Protein AF-A0A7X6CR82-F1 (afdb_monomer_lite)

pLDDT: mean 88.99, std 12.39, range [35.0, 98.25]

Sequence (362 aa):
MMHLLLLCYTDDTSAIFRLLNTSFTNNSYFLPIQIINVFPQERSDWELAKLSWQYLKTPAELLKKALLPARISIVDRALKHVTEIFVKNQVADKSGVEWLLKCLQEMPPQQQLTAVAELLVKISDDPIKNYRSKLVEWLRDEYSGKSQLLDGAAKTSLNRWIGALNYSYFQKTIDSVARMLRLPEAEIKVLEERRDFWANYSDRIQRVRLLLPQSSASTIGYQLQFDFSILPEDGSELTEVCIFQFSNYCAVEFFRGTKGEVRLIGRSKENDRLLFVKKDLSIERIRKLGGEIHDRLFMWQSSCEKWLKQKGIIPNDGTEYFQGMSKYYGKYDAKNGLRKPEPKEQKEREILVKKWQKEMGN

Secondary structure (DSSP, 8-state):
-HHHHHTTT-S-HHHHHHHHHTT-TT-TT-HHHHHHHHTTSTTHHHHHHHHHHHTTS-HHHHHHHTT--S-SHHHHHHHTTHHHHHHHH----HHHHHHHHHHHHHS-HHHHHHHHHHHHHH--S-TTSTTHHHHHHHHHHHHTTTGGGS-HHHHHHHHHHHHHHHHHHHHHHHHHHHHHTT--HHHHHHHHHHHHHHHTTGGG--EEEEEEEHHHHHHHGGG--S--EEEPP-SSPP--EEEEE-SSEEEEEE-SSTT-EEEEEE--HHHHHHHHT-S---HHHHHHT--EEEE--TTHHHHHHHHHHHTT-PPPTT--B-TTS-HHHHBEETTTEEPPPPHHHHHHHHHHHHHHHHHHH-

Foldseek 3Di:
DVLLVVQVPDPCPQVSLVVVLVVPVPDCPQLLNVLSVLRNDPPSLCSLLVVCLVVLHQSLRSCVVSVHDSPGPSSQSNLLCNLVNLLVVVDPAPSSLVSNVVSLVPHDPVSSQVSLLCNLQSPPDQCVPHNNLVVLVVCCVVCVVPLVSHDPSSSLSNLQSLLLSQLVLLLLLLVQCLPWVPDDPVLNLLSVLVSLLCVQQSSQFNHKEKEAEPVSCVTRVVVRPDDYAYADDDPDDGFIWMWTDGDFWIWIFTRDDPFGKIFTQGDDPVCCCQVPPDRHNHPVNVVVSPGDMAGSDQPRSQVVQVVCVVVVRHTDPPQQFGTSDDPQQRGADRVPGTDDDDPVSVVVVVVVVVVSVVVVVD

Structure (mmCIF, N/CA/C/O backbone):
data_AF-A0A7X6CR82-F1
#
_entry.id   AF-A0A7X6CR82-F1
#
loop_
_atom_site.group_PDB
_atom_site.id
_atom_site.type_symbol
_atom_site.label_atom_id
_atom_site.label_alt_id
_atom_site.label_comp_id
_atom_site.label_asym_id
_atom_site.label_entity_id
_atom_site.label_seq_id
_atom_site.pdbx_PDB_ins_code
_atom_site.Cartn_x
_atom_site.Cartn_y
_atom_site.Cartn_z
_atom_site.occupancy
_atom_site.B_iso_or_equiv
_atom_site.auth_seq_id
_atom_site.auth_comp_id
_atom_site.auth_asym_id
_atom_site.auth_atom_id
_atom_site.pdbx_PDB_model_num
ATOM 1 N N . MET A 1 1 ? -30.966 9.834 42.068 1.00 38.59 1 MET A N 1
ATOM 2 C CA . MET A 1 1 ? -29.556 10.019 42.492 1.00 38.59 1 MET A CA 1
ATOM 3 C C . MET A 1 1 ? -29.025 8.825 43.287 1.00 38.59 1 MET A C 1
ATOM 5 O O . MET A 1 1 ? -27.969 8.323 42.937 1.00 38.59 1 MET A O 1
ATOM 9 N N . MET A 1 2 ? -29.765 8.299 44.274 1.00 35.00 2 MET A N 1
ATOM 10 C CA . MET A 1 2 ? -29.320 7.161 45.104 1.00 35.00 2 MET A CA 1
ATOM 11 C C . MET A 1 2 ? -29.095 5.843 44.327 1.00 35.00 2 MET A C 1
ATOM 13 O O . MET A 1 2 ? -28.156 5.115 44.620 1.00 35.00 2 MET A O 1
ATOM 17 N N . HIS A 1 3 ? -29.875 5.566 43.274 1.00 45.28 3 HIS A N 1
ATOM 18 C CA . HIS A 1 3 ? -29.680 4.372 42.431 1.00 45.28 3 HIS A CA 1
ATOM 19 C C . HIS A 1 3 ? -28.486 4.458 41.463 1.00 45.28 3 HIS A C 1
ATOM 21 O O . HIS A 1 3 ? -27.980 3.430 41.031 1.00 45.28 3 HIS A O 1
ATOM 27 N N . LEU A 1 4 ? -27.991 5.665 41.159 1.00 45.00 4 LEU A N 1
ATOM 28 C CA . LEU A 1 4 ? -26.805 5.861 40.312 1.00 45.00 4 LEU A CA 1
ATOM 29 C C . LEU A 1 4 ? -25.500 5.536 41.058 1.00 45.00 4 LEU A C 1
ATOM 31 O O . LEU A 1 4 ? -24.534 5.116 40.433 1.00 45.00 4 LEU A O 1
ATOM 35 N N . LEU A 1 5 ? -25.489 5.681 42.388 1.00 43.41 5 LEU A N 1
ATOM 36 C CA . LEU A 1 5 ? -24.348 5.341 43.249 1.00 43.41 5 LEU A CA 1
ATOM 37 C C . LEU A 1 5 ? -24.126 3.824 43.377 1.00 43.41 5 LEU A C 1
ATOM 39 O O . LEU A 1 5 ? -22.987 3.379 43.485 1.00 43.41 5 LEU A O 1
ATOM 43 N N . LEU A 1 6 ? -25.196 3.027 43.294 1.00 48.72 6 LEU A N 1
ATOM 44 C CA . LEU A 1 6 ? -25.148 1.559 43.365 1.00 48.72 6 LEU A CA 1
ATOM 45 C C . LEU A 1 6 ? -24.505 0.904 42.125 1.00 48.72 6 LEU A C 1
ATOM 47 O O . LEU A 1 6 ? -23.964 -0.197 42.223 1.00 48.72 6 LEU A O 1
ATOM 51 N N . LEU A 1 7 ? -24.495 1.597 40.980 1.00 49.62 7 LEU A N 1
ATOM 52 C CA . LEU A 1 7 ? -23.866 1.120 39.739 1.00 49.62 7 LEU A CA 1
ATOM 53 C C . LEU A 1 7 ? -22.335 1.106 39.785 1.00 49.62 7 LEU A C 1
ATOM 55 O O . LEU A 1 7 ? -21.713 0.398 39.000 1.00 49.62 7 LEU A O 1
ATOM 59 N N . CYS A 1 8 ? -21.727 1.875 40.689 1.00 46.59 8 CYS A N 1
ATOM 60 C CA . CYS A 1 8 ? -20.272 1.963 40.806 1.00 46.59 8 CYS A CA 1
ATOM 61 C C . CYS A 1 8 ? -19.665 0.911 41.752 1.00 46.59 8 CYS A C 1
ATOM 63 O O . CYS A 1 8 ? -18.444 0.816 41.814 1.00 46.59 8 CYS A O 1
ATOM 65 N N . TYR A 1 9 ? -20.484 0.155 42.497 1.00 43.12 9 TYR A N 1
ATOM 66 C CA . TYR A 1 9 ? -20.022 -0.656 43.637 1.00 43.12 9 TYR A CA 1
ATOM 67 C C . TYR A 1 9 ? -20.489 -2.118 43.640 1.00 43.12 9 TYR A C 1
ATOM 69 O O . TYR A 1 9 ? -20.199 -2.837 44.593 1.00 43.12 9 TYR A O 1
ATOM 77 N N . THR A 1 10 ? -21.200 -2.580 42.609 1.00 48.94 10 THR A N 1
ATOM 78 C CA . THR A 1 10 ? -21.712 -3.959 42.563 1.00 48.94 10 THR A CA 1
ATOM 79 C C . THR A 1 10 ? -21.381 -4.621 41.228 1.00 48.94 10 THR A C 1
ATOM 81 O O . THR A 1 10 ? -21.625 -4.046 40.168 1.00 48.94 10 THR A O 1
ATOM 84 N N . ASP A 1 11 ? -20.828 -5.837 41.271 1.00 52.25 11 ASP A N 1
ATOM 85 C CA . ASP A 1 11 ? -20.621 -6.655 40.066 1.00 52.25 11 ASP A CA 1
ATOM 86 C C . ASP A 1 11 ? -21.957 -7.167 39.493 1.00 52.25 11 ASP A C 1
ATOM 88 O O . ASP A 1 11 ? -22.070 -7.411 38.289 1.00 52.25 11 ASP A O 1
ATOM 92 N N . ASP A 1 12 ? -23.005 -7.241 40.325 1.00 57.91 12 ASP A N 1
ATOM 93 C CA . ASP A 1 12 ? -24.362 -7.623 39.925 1.00 57.91 12 ASP A CA 1
ATOM 94 C C . ASP A 1 12 ? -25.244 -6.404 39.604 1.00 57.91 12 ASP A C 1
ATOM 96 O O . ASP A 1 12 ? -26.199 -6.043 40.294 1.00 57.91 12 ASP A O 1
ATOM 100 N N . THR A 1 13 ? -24.909 -5.757 38.492 1.00 59.94 13 THR A N 1
ATOM 101 C CA . THR A 1 13 ? -25.677 -4.632 37.931 1.00 59.94 13 THR A CA 1
ATOM 102 C C . THR A 1 13 ? -27.080 -5.034 37.444 1.00 59.94 13 THR A C 1
ATOM 104 O O . THR A 1 13 ? -27.939 -4.170 37.250 1.00 59.94 13 THR A O 1
ATOM 107 N N . SER A 1 14 ? -27.357 -6.334 37.281 1.00 55.88 14 SER A N 1
ATOM 108 C CA . SER A 1 14 ? -28.585 -6.839 36.656 1.00 55.88 14 SER A CA 1
ATOM 109 C C . SER A 1 14 ? -29.840 -6.593 37.506 1.00 55.88 14 SER A C 1
ATOM 111 O O . SER A 1 14 ? -30.888 -6.214 36.974 1.00 55.88 14 SER A O 1
ATOM 113 N N . ALA A 1 15 ? -29.733 -6.724 38.832 1.00 57.44 15 ALA A N 1
ATOM 114 C CA . ALA A 1 15 ? -30.847 -6.541 39.761 1.00 57.44 15 ALA A CA 1
ATOM 115 C C . ALA A 1 15 ? -31.303 -5.072 39.852 1.00 57.44 15 ALA A C 1
ATOM 117 O O . ALA A 1 15 ? -32.501 -4.783 39.867 1.00 57.44 15 ALA A O 1
ATOM 118 N N . ILE A 1 16 ? -30.352 -4.132 39.839 1.00 62.16 16 ILE A N 1
ATOM 119 C CA . ILE A 1 16 ? -30.622 -2.687 39.911 1.00 62.16 16 ILE A CA 1
ATOM 120 C C . ILE A 1 16 ? -31.349 -2.209 38.649 1.00 62.16 16 ILE A C 1
ATOM 122 O O . ILE A 1 16 ? -32.305 -1.435 38.730 1.00 62.16 16 ILE A O 1
ATOM 126 N N . PHE A 1 17 ? -30.946 -2.697 37.474 1.00 62.38 17 PHE A N 1
ATOM 127 C CA . PHE A 1 17 ? -31.586 -2.296 36.222 1.00 62.38 17 PHE A CA 1
ATOM 128 C C . PHE A 1 17 ? -32.976 -2.901 36.026 1.00 62.38 17 PHE A C 1
ATOM 130 O O . PHE A 1 17 ? -33.836 -2.233 35.455 1.00 62.38 17 PHE A O 1
ATOM 137 N N . ARG A 1 18 ? -33.250 -4.099 36.562 1.00 60.34 18 ARG A N 1
ATOM 138 C CA . ARG A 1 18 ? -34.613 -4.665 36.577 1.00 60.34 18 ARG A CA 1
ATOM 139 C C . ARG A 1 18 ? -35.596 -3.784 37.357 1.00 60.34 18 ARG A C 1
ATOM 141 O O . ARG A 1 18 ? -36.707 -3.574 36.882 1.00 60.34 18 ARG A O 1
ATOM 148 N N . LEU A 1 19 ? -35.167 -3.214 38.488 1.00 54.84 19 LEU A N 1
ATOM 149 C CA . LEU A 1 19 ? -35.971 -2.286 39.301 1.00 54.84 19 LEU A CA 1
ATOM 150 C C . LEU A 1 19 ? -36.206 -0.930 38.617 1.00 54.84 19 LEU A C 1
ATOM 152 O O . LEU A 1 19 ? -37.269 -0.324 38.759 1.00 54.84 19 LEU A O 1
ATOM 156 N N . LEU A 1 20 ? -35.225 -0.440 37.856 1.00 58.16 20 LEU A N 1
ATOM 157 C CA . LEU A 1 20 ? -35.392 0.787 37.076 1.00 58.16 20 LEU A CA 1
ATOM 158 C C . LEU A 1 20 ? -36.332 0.562 35.883 1.00 58.16 20 LEU A C 1
ATOM 160 O O . LEU A 1 20 ? -37.188 1.402 35.623 1.00 58.16 20 LEU A O 1
ATOM 164 N N . ASN A 1 21 ? -36.238 -0.582 35.201 1.00 56.41 21 ASN A N 1
ATOM 165 C CA . ASN A 1 21 ? -37.024 -0.865 33.999 1.00 56.41 21 ASN A CA 1
ATOM 166 C C . ASN A 1 21 ? -38.544 -0.907 34.267 1.00 56.41 21 ASN A C 1
ATOM 168 O O . ASN A 1 21 ? -39.321 -0.381 33.474 1.00 56.41 21 ASN A O 1
ATOM 172 N N . THR A 1 22 ? -38.987 -1.404 35.430 1.00 56.41 22 THR A N 1
ATOM 173 C CA . THR A 1 22 ? -40.413 -1.383 35.823 1.00 56.41 22 THR A CA 1
ATOM 174 C C . THR A 1 22 ? -41.003 0.025 35.963 1.00 56.41 22 THR A C 1
ATOM 176 O O . THR A 1 22 ? -42.221 0.168 35.965 1.00 56.41 22 THR A O 1
ATOM 179 N N . SER A 1 23 ? -40.165 1.064 36.051 1.00 52.19 23 SER A N 1
ATOM 180 C CA . SER A 1 23 ? -40.593 2.452 36.272 1.00 52.19 23 SER A CA 1
ATOM 181 C C . SER A 1 23 ? -40.642 3.308 34.993 1.00 52.19 23 SER A C 1
ATOM 183 O O . SER A 1 23 ? -41.201 4.401 35.025 1.00 52.19 23 SER A O 1
ATOM 185 N N . PHE A 1 24 ? -40.066 2.852 33.869 1.00 55.06 24 PHE A N 1
ATOM 186 C CA . PHE A 1 24 ? -39.825 3.681 32.668 1.00 55.06 24 PHE A CA 1
ATOM 187 C C . PHE A 1 24 ? -40.458 3.146 31.366 1.00 55.06 24 PHE A C 1
ATOM 189 O O . PHE A 1 24 ? -40.091 3.580 30.272 1.00 55.06 24 PHE A O 1
ATOM 196 N N . THR A 1 25 ? -41.440 2.247 31.448 1.00 51.00 25 THR A N 1
ATOM 197 C CA . THR A 1 25 ? -41.981 1.476 30.307 1.00 51.00 25 THR A CA 1
ATOM 198 C C . THR A 1 25 ? -42.699 2.271 29.201 1.00 51.00 25 THR A C 1
ATOM 200 O O . THR A 1 25 ? -43.066 1.676 28.193 1.00 51.00 25 THR A O 1
ATOM 203 N N . ASN A 1 26 ? -42.848 3.598 29.303 1.00 50.03 26 ASN A N 1
ATOM 204 C CA . ASN A 1 26 ? -43.671 4.385 28.370 1.00 50.03 26 ASN A CA 1
ATOM 205 C C . ASN A 1 26 ? -42.920 5.268 27.351 1.00 50.03 26 ASN A C 1
ATOM 207 O O . ASN A 1 26 ? -43.577 5.985 26.605 1.00 50.03 26 ASN A O 1
ATOM 211 N N . ASN A 1 27 ? -41.580 5.241 27.260 1.00 52.38 27 ASN A N 1
ATOM 212 C CA . ASN A 1 27 ? -40.862 6.052 26.255 1.00 52.38 27 ASN A CA 1
ATOM 213 C C . ASN A 1 27 ? -39.613 5.361 25.671 1.00 52.38 27 ASN A C 1
ATOM 215 O O . ASN A 1 27 ? -38.484 5.594 26.102 1.00 52.38 27 ASN A O 1
ATOM 219 N N . SER A 1 28 ? -39.800 4.546 24.629 1.00 60.62 28 SER A N 1
ATOM 220 C CA . SER A 1 28 ? -38.734 3.770 23.963 1.00 60.62 28 SER A CA 1
ATOM 221 C C . SER A 1 28 ? -37.738 4.597 23.130 1.00 60.62 28 SER A C 1
ATOM 223 O O . SER A 1 28 ? -36.758 4.047 22.624 1.00 60.62 28 SER A O 1
ATOM 225 N N . TYR A 1 29 ? -37.965 5.904 22.967 1.00 68.25 29 TYR A N 1
ATOM 226 C CA . TYR A 1 29 ? -37.151 6.780 22.112 1.00 68.25 29 TYR A CA 1
ATOM 227 C C . TYR A 1 29 ? -36.041 7.536 22.857 1.00 68.25 29 TYR A C 1
ATOM 229 O O . TYR A 1 29 ? -35.171 8.132 22.222 1.00 68.25 29 TYR A O 1
ATOM 237 N N . PHE A 1 30 ? -36.049 7.541 24.193 1.00 86.38 30 PHE A N 1
ATOM 238 C CA . PHE A 1 30 ? -35.064 8.292 24.969 1.00 86.38 30 PHE A CA 1
ATOM 239 C C . PHE A 1 30 ? -33.796 7.458 25.191 1.00 86.38 30 PHE A C 1
ATOM 241 O O . PHE A 1 30 ? -33.858 6.376 25.774 1.00 86.38 30 PHE A O 1
ATOM 248 N N . LEU A 1 31 ? -32.637 7.967 24.758 1.00 88.12 31 LEU A N 1
ATOM 249 C CA . LEU A 1 31 ? -31.363 7.233 24.771 1.00 88.12 31 LEU A CA 1
ATOM 250 C C . LEU A 1 31 ? -31.007 6.617 26.148 1.00 88.12 31 LEU A C 1
ATOM 252 O O . LEU A 1 31 ? -30.658 5.439 26.186 1.00 88.12 31 LEU A O 1
ATOM 256 N N . PRO A 1 32 ? -31.132 7.330 27.287 1.00 89.88 32 PRO A N 1
ATOM 257 C CA . PRO A 1 32 ? -30.953 6.721 28.607 1.00 89.88 32 PRO A CA 1
ATOM 258 C C . PRO A 1 32 ? -31.847 5.504 28.871 1.00 89.88 32 PRO A C 1
ATOM 260 O O . PRO A 1 32 ? -31.361 4.514 29.409 1.00 89.88 32 PRO A O 1
ATOM 263 N N . ILE A 1 33 ? -33.123 5.546 28.467 1.00 86.50 33 ILE A N 1
ATOM 264 C CA . ILE A 1 33 ? -34.065 4.428 28.648 1.00 86.50 33 ILE A CA 1
ATOM 265 C C . ILE A 1 33 ? -33.648 3.251 27.761 1.00 86.50 33 ILE A C 1
ATOM 267 O O . ILE A 1 33 ? -33.615 2.116 28.225 1.00 86.50 33 ILE A O 1
ATOM 271 N N . GLN A 1 34 ? -33.244 3.511 26.514 1.00 90.62 34 GLN A N 1
ATOM 272 C CA . GLN A 1 34 ? -32.740 2.472 25.611 1.00 90.62 34 GLN A CA 1
ATOM 273 C C . GLN A 1 34 ? -31.513 1.752 26.184 1.00 90.62 34 GLN A C 1
ATOM 275 O O . GLN A 1 34 ? -31.465 0.525 26.160 1.00 90.62 34 GLN A O 1
ATOM 280 N N . ILE A 1 35 ? -30.553 2.495 26.746 1.00 90.81 35 ILE A N 1
ATOM 281 C CA . ILE A 1 35 ? -29.362 1.912 27.382 1.00 90.81 35 ILE A CA 1
ATOM 282 C C . ILE A 1 35 ? -29.743 1.130 28.646 1.00 90.81 35 ILE A C 1
ATOM 284 O O . ILE A 1 35 ? -29.269 0.016 28.840 1.00 90.81 35 ILE A O 1
ATOM 288 N N . ILE A 1 36 ? -30.626 1.670 29.491 1.00 88.38 36 ILE A N 1
ATOM 289 C CA . ILE A 1 36 ? -31.103 0.969 30.694 1.00 88.38 36 ILE A CA 1
ATOM 290 C C . ILE A 1 36 ? -31.780 -0.360 30.324 1.00 88.38 36 ILE A C 1
ATOM 292 O O . ILE A 1 36 ? -31.554 -1.370 30.989 1.00 88.38 36 ILE A O 1
ATOM 296 N N . ASN A 1 37 ? -32.538 -0.385 29.226 1.00 88.75 37 ASN A N 1
ATOM 297 C CA . ASN A 1 37 ? -33.232 -1.575 28.732 1.00 88.75 37 ASN A CA 1
ATOM 298 C C . ASN A 1 37 ? -32.299 -2.627 28.115 1.00 88.75 37 ASN A C 1
ATOM 300 O O . ASN A 1 37 ? -32.713 -3.773 27.943 1.00 88.75 37 ASN A O 1
ATOM 304 N N . VAL A 1 38 ? -31.055 -2.270 27.788 1.00 91.88 38 VAL A N 1
ATOM 305 C CA . VAL A 1 38 ? -30.031 -3.206 27.295 1.00 91.88 38 VAL A CA 1
ATOM 306 C C . VAL A 1 38 ? -29.469 -4.060 28.432 1.00 91.88 38 VAL A C 1
ATOM 308 O O . VAL A 1 38 ? -29.230 -5.251 28.255 1.00 91.88 38 VAL A O 1
ATOM 311 N N . PHE A 1 39 ? -29.287 -3.484 29.618 1.00 87.75 39 PHE A N 1
ATOM 312 C CA . PHE A 1 39 ? -28.624 -4.152 30.737 1.00 87.75 39 PHE A CA 1
ATOM 313 C C . PHE A 1 39 ? -29.285 -5.430 31.278 1.00 87.75 39 PHE A C 1
ATOM 315 O O . PHE A 1 39 ? -28.540 -6.349 31.618 1.00 87.75 39 PHE A O 1
ATOM 322 N N . PRO A 1 40 ? -30.624 -5.561 31.359 1.00 87.06 40 PRO A N 1
ATOM 323 C CA . PRO A 1 40 ? -31.242 -6.805 31.812 1.00 87.06 40 PRO A CA 1
ATOM 324 C C . PRO A 1 40 ? -31.214 -7.931 30.765 1.00 87.06 40 PRO A C 1
ATOM 326 O O . PRO A 1 40 ? -31.635 -9.041 31.086 1.00 87.06 40 PRO A O 1
ATOM 329 N N . GLN A 1 41 ? -30.766 -7.672 29.531 1.00 87.88 41 GLN A N 1
ATOM 330 C CA . GLN A 1 41 ? -30.757 -8.664 28.453 1.00 87.88 41 GLN A CA 1
ATOM 331 C C . GLN A 1 41 ? -29.602 -9.664 28.609 1.00 87.88 41 GLN A C 1
ATOM 333 O O . GLN A 1 41 ? -28.518 -9.308 29.072 1.00 87.88 41 GLN A O 1
ATOM 338 N N . GLU A 1 42 ? -29.805 -10.908 28.160 1.00 85.44 42 GLU A N 1
ATOM 339 C CA . GLU A 1 42 ? -28.806 -11.988 28.264 1.00 85.44 42 GLU A CA 1
ATOM 340 C C . GLU A 1 42 ? -27.481 -11.664 27.554 1.00 85.44 42 GLU A C 1
ATOM 342 O O . GLU A 1 42 ? -26.417 -12.073 28.009 1.00 85.44 42 GLU A O 1
ATOM 347 N N . ARG A 1 43 ? -27.530 -10.884 26.465 1.00 91.75 43 ARG A N 1
ATOM 348 C CA . ARG A 1 43 ? -26.357 -10.409 25.710 1.00 91.75 43 ARG A CA 1
ATOM 349 C C . ARG A 1 43 ? -26.222 -8.888 25.772 1.00 91.75 43 ARG A C 1
ATOM 351 O O . ARG A 1 43 ? -26.098 -8.210 24.753 1.00 91.75 43 ARG A O 1
ATOM 358 N N . SER A 1 44 ? -26.305 -8.348 26.983 1.00 93.31 44 SER A N 1
ATOM 359 C CA . SER A 1 44 ? -26.280 -6.903 27.236 1.00 93.31 44 SER A CA 1
ATOM 360 C C . SER A 1 44 ? -25.024 -6.198 26.700 1.00 93.31 44 SER A C 1
ATOM 362 O O . SER A 1 44 ? -25.096 -5.053 26.264 1.00 93.31 44 SER A O 1
ATOM 364 N N . ASP A 1 45 ? -23.879 -6.877 26.662 1.00 95.88 45 ASP A N 1
ATOM 365 C CA . ASP A 1 45 ? -22.638 -6.385 26.059 1.00 95.88 45 ASP A CA 1
ATOM 366 C C . ASP A 1 45 ? -22.731 -6.244 24.528 1.00 95.88 45 ASP A C 1
ATOM 368 O O . ASP A 1 45 ? -22.363 -5.204 23.977 1.00 95.88 45 ASP A O 1
ATOM 372 N N . TRP A 1 46 ? -23.270 -7.255 23.843 1.00 96.06 46 TRP A N 1
ATOM 373 C CA . TRP A 1 46 ? -23.530 -7.229 22.401 1.00 96.06 46 TRP A CA 1
ATOM 374 C C . TRP A 1 46 ? -24.526 -6.128 22.023 1.00 96.06 46 TRP A C 1
ATOM 376 O O . TRP A 1 46 ? -24.281 -5.340 21.109 1.00 96.06 46 TRP A O 1
ATOM 386 N N . GLU A 1 47 ? -25.647 -6.050 22.738 1.00 96.12 47 GLU A N 1
ATOM 387 C CA . GLU A 1 47 ? -26.701 -5.076 22.446 1.00 96.12 47 GLU A CA 1
ATOM 388 C C . GLU A 1 47 ? -26.242 -3.644 22.744 1.00 96.12 47 GLU A C 1
ATOM 390 O O . GLU A 1 47 ? -26.568 -2.727 21.987 1.00 96.12 47 GLU A O 1
ATOM 395 N N . LEU A 1 48 ? -25.389 -3.441 23.757 1.00 96.88 48 LEU A N 1
ATOM 396 C CA . LEU A 1 48 ? -24.764 -2.141 23.994 1.00 96.88 48 LEU A CA 1
ATOM 397 C C . LEU A 1 48 ? -23.835 -1.750 22.840 1.00 96.88 48 LEU A C 1
ATOM 399 O O . LEU A 1 48 ? -23.869 -0.606 22.386 1.00 96.88 48 LEU A O 1
ATOM 403 N N . ALA A 1 49 ? -23.024 -2.682 22.341 1.00 96.81 49 ALA A N 1
ATOM 404 C CA . ALA A 1 49 ? -22.146 -2.433 21.201 1.00 96.81 49 ALA A CA 1
ATOM 405 C C . ALA A 1 49 ? -22.941 -2.146 19.913 1.00 96.81 49 ALA A C 1
ATOM 407 O O . ALA A 1 49 ? -22.569 -1.282 19.121 1.00 96.81 49 ALA A O 1
ATOM 408 N N . LYS A 1 50 ? -24.081 -2.814 19.717 1.00 95.75 50 LYS A N 1
ATOM 409 C CA . LYS A 1 50 ? -24.982 -2.571 18.583 1.00 95.75 50 LYS A CA 1
ATOM 410 C C . LYS A 1 50 ? -25.644 -1.199 18.669 1.00 95.75 50 LYS A C 1
ATOM 412 O O . LYS A 1 50 ? -25.718 -0.492 17.667 1.00 95.75 50 LYS A O 1
ATOM 417 N N . LEU A 1 51 ? -26.088 -0.800 19.859 1.00 95.75 51 LEU A N 1
ATOM 418 C CA . LEU A 1 51 ? -26.627 0.538 20.091 1.00 95.75 51 LEU A CA 1
ATOM 419 C C . LEU A 1 51 ? -25.543 1.607 19.874 1.00 95.75 51 LEU A C 1
ATOM 421 O O . LEU A 1 51 ? -25.802 2.646 19.275 1.00 95.75 51 LEU A O 1
ATOM 425 N N . SER A 1 52 ? -24.303 1.337 20.291 1.00 96.38 52 SER A N 1
ATOM 426 C CA . SER A 1 52 ? -23.170 2.245 20.080 1.00 96.38 52 SER A CA 1
ATOM 427 C C . SER A 1 52 ? -22.893 2.480 18.586 1.00 96.38 52 SER A C 1
ATOM 429 O O . SER A 1 52 ? -22.728 3.630 18.173 1.00 96.38 52 SER A O 1
ATOM 431 N N . TRP A 1 53 ? -22.979 1.428 17.761 1.00 95.12 53 TRP A N 1
ATOM 432 C CA . TRP A 1 53 ? -22.924 1.517 16.298 1.00 95.12 53 TRP A CA 1
ATOM 433 C C . TRP A 1 53 ? -24.045 2.385 15.716 1.00 95.12 53 TRP A C 1
ATOM 435 O O . TRP A 1 53 ? -23.769 3.294 14.937 1.00 95.12 53 TRP A O 1
ATOM 445 N N . GLN A 1 54 ? -25.299 2.172 16.133 1.00 93.50 54 GLN A N 1
ATOM 446 C CA . GLN A 1 54 ? -26.453 2.947 15.643 1.00 93.50 54 GLN A CA 1
ATOM 447 C C . GLN A 1 54 ? -26.307 4.454 15.889 1.00 93.50 54 GLN A C 1
ATOM 449 O O . GLN A 1 54 ? -26.746 5.269 15.081 1.00 93.50 54 GLN A O 1
ATOM 454 N N . TYR A 1 55 ? -25.678 4.825 17.005 1.00 94.38 55 TYR A N 1
ATOM 455 C CA . TYR A 1 55 ? -25.423 6.217 17.371 1.00 94.38 55 TYR A CA 1
ATOM 456 C C . TYR A 1 55 ? -24.040 6.727 16.946 1.00 94.38 55 TYR A C 1
ATOM 458 O O . TYR A 1 55 ? -23.731 7.891 17.225 1.00 94.38 55 TYR A O 1
ATOM 466 N N . LEU A 1 56 ? -23.217 5.885 16.306 1.00 94.56 56 LEU A N 1
ATOM 467 C CA . LEU A 1 56 ? -21.835 6.169 15.904 1.00 94.56 56 LEU A CA 1
ATOM 468 C C . LEU A 1 56 ? -21.005 6.763 17.054 1.00 94.56 56 LEU A C 1
ATOM 470 O O . LEU A 1 56 ? -20.277 7.749 16.904 1.00 94.56 56 LEU A O 1
ATOM 474 N N . LYS A 1 57 ? -21.151 6.164 18.238 1.00 96.50 57 LYS A N 1
ATOM 475 C CA . LYS A 1 57 ? -20.440 6.519 19.472 1.00 96.50 57 LYS A CA 1
ATOM 476 C C . LYS A 1 57 ? -19.798 5.285 20.063 1.00 96.50 57 LYS A C 1
ATOM 478 O O . LYS A 1 57 ? -20.362 4.202 19.958 1.00 96.50 57 LYS A O 1
ATOM 483 N N . THR A 1 58 ? -18.648 5.434 20.709 1.00 97.56 58 THR A N 1
ATOM 484 C CA . THR A 1 58 ? -18.107 4.320 21.499 1.00 97.56 58 THR A CA 1
ATOM 485 C C . THR A 1 58 ? -19.085 3.962 22.626 1.00 97.56 58 THR A C 1
ATOM 487 O O . THR A 1 58 ? -19.893 4.811 23.026 1.00 97.56 58 THR A O 1
ATOM 490 N N . PRO A 1 59 ? -19.055 2.736 23.178 1.00 97.44 59 PRO A N 1
ATOM 491 C CA . PRO A 1 59 ? -19.899 2.397 24.322 1.00 97.44 59 PRO A CA 1
ATOM 492 C C . PRO A 1 59 ? -19.734 3.396 25.485 1.00 97.44 59 PRO A C 1
ATOM 494 O O . PRO A 1 59 ? -20.724 3.831 26.073 1.00 97.44 59 PRO A O 1
ATOM 497 N N . ALA A 1 60 ? -18.509 3.862 25.754 1.00 97.19 60 ALA A N 1
ATOM 498 C CA . ALA A 1 60 ? -18.251 4.875 26.774 1.00 97.19 60 ALA A CA 1
ATOM 499 C C . ALA A 1 60 ? -18.847 6.251 26.415 1.00 97.19 60 ALA A C 1
ATOM 501 O O . ALA A 1 60 ? -19.490 6.885 27.256 1.00 97.19 60 ALA A O 1
ATOM 502 N N . GLU A 1 61 ? -18.661 6.732 25.180 1.00 97.50 61 GLU A N 1
ATOM 503 C CA . GLU A 1 61 ? -19.255 7.989 24.696 1.00 97.50 61 GLU A CA 1
ATOM 504 C C . GLU A 1 61 ? -20.792 7.953 24.737 1.00 97.50 61 GLU A C 1
ATOM 506 O O . GLU A 1 61 ? -21.429 8.963 25.057 1.00 97.50 61 GLU A O 1
ATOM 511 N N . LEU A 1 62 ? -21.391 6.800 24.424 1.00 96.88 62 LEU A N 1
ATOM 512 C CA . LEU A 1 62 ? -22.835 6.591 24.444 1.00 96.88 62 LEU A CA 1
ATOM 513 C C . LEU A 1 62 ? -23.393 6.747 25.864 1.00 96.88 62 LEU A C 1
ATOM 515 O O . LEU A 1 62 ? -24.347 7.501 26.069 1.00 96.88 62 LEU A O 1
ATOM 519 N N . LEU A 1 63 ? -22.755 6.107 26.849 1.00 95.81 63 LEU A N 1
ATOM 520 C CA . LEU A 1 63 ? -23.140 6.218 28.258 1.00 95.81 63 LEU A CA 1
ATOM 521 C C . LEU A 1 63 ? -22.951 7.648 28.778 1.00 95.81 63 LEU A C 1
ATOM 523 O O . LEU A 1 63 ? -23.863 8.186 29.403 1.00 95.81 63 LEU A O 1
ATOM 527 N N . LYS A 1 64 ? -21.836 8.316 28.443 1.00 95.44 64 LYS A N 1
ATOM 528 C CA . LYS A 1 64 ? -21.620 9.733 28.804 1.00 95.44 64 LYS A CA 1
ATOM 529 C C . LYS A 1 64 ? -22.721 10.636 28.255 1.00 95.44 64 LYS A C 1
ATOM 531 O O . LYS A 1 64 ? -23.229 11.485 28.981 1.00 95.44 64 LYS A O 1
ATOM 536 N N . LYS A 1 65 ? -23.116 10.446 26.990 1.00 94.00 65 LYS A N 1
ATOM 537 C CA . LYS A 1 65 ? -24.204 11.217 26.366 1.00 94.00 65 LYS A CA 1
ATOM 538 C C . LYS A 1 65 ? -25.544 11.001 27.074 1.00 94.00 65 LYS A C 1
ATOM 540 O O . LYS A 1 65 ? -26.363 11.912 27.109 1.00 94.00 65 LYS A O 1
ATOM 545 N N . ALA A 1 66 ? -25.753 9.820 27.643 1.00 92.56 66 ALA A N 1
ATOM 546 C CA . ALA A 1 66 ? -26.925 9.490 28.440 1.00 92.56 66 ALA A CA 1
ATOM 547 C C . ALA A 1 66 ? -26.812 9.892 29.923 1.00 92.56 66 ALA A C 1
ATOM 549 O O . ALA A 1 66 ? -27.708 9.567 30.698 1.00 92.56 66 ALA A O 1
ATOM 550 N N . LEU A 1 67 ? -25.737 10.586 30.322 1.00 92.94 67 LEU A N 1
ATOM 551 C CA . LEU A 1 67 ? -25.433 10.933 31.716 1.00 92.94 67 LEU A CA 1
ATOM 552 C C . LEU A 1 67 ? -25.313 9.697 32.632 1.00 92.94 67 LEU A C 1
ATOM 554 O O . LEU A 1 67 ? -25.631 9.754 33.819 1.00 92.94 67 LEU A O 1
ATOM 558 N N . LEU A 1 68 ? -24.845 8.577 32.076 1.00 90.44 68 LEU A N 1
ATOM 559 C CA . LEU A 1 68 ? -24.609 7.320 32.784 1.00 90.44 68 LEU A CA 1
ATOM 560 C C . LEU A 1 68 ? -23.108 7.107 33.065 1.00 90.44 68 LEU A C 1
ATOM 562 O O . LEU A 1 68 ? -22.259 7.626 32.330 1.00 90.44 68 LEU A O 1
ATOM 566 N N . PRO A 1 69 ? -22.747 6.323 34.101 1.00 90.50 69 PRO A N 1
ATOM 567 C CA . PRO A 1 69 ? -21.353 6.015 34.409 1.00 90.50 69 PRO A CA 1
ATOM 568 C C . PRO A 1 69 ? -20.676 5.260 33.260 1.00 90.50 69 PRO A C 1
ATOM 570 O O . PRO A 1 69 ? -21.069 4.153 32.920 1.00 90.50 69 PRO A O 1
ATOM 573 N N . ALA A 1 70 ? -19.629 5.839 32.675 1.00 89.94 70 ALA A N 1
ATOM 574 C CA . ALA A 1 70 ? -18.945 5.256 31.515 1.00 89.94 70 ALA A CA 1
ATOM 575 C C . ALA A 1 70 ? -17.807 4.281 31.866 1.00 89.94 70 ALA A C 1
ATOM 577 O O . ALA A 1 70 ? -17.233 3.669 30.973 1.00 89.94 70 ALA A O 1
ATOM 578 N N . ARG A 1 71 ? -17.452 4.160 33.150 1.00 88.88 71 ARG A N 1
ATOM 579 C CA . ARG A 1 71 ? -16.411 3.251 33.655 1.00 88.88 71 ARG A CA 1
ATOM 580 C C . ARG A 1 71 ? -17.060 2.083 34.389 1.00 88.88 71 ARG A C 1
ATOM 582 O O . ARG A 1 71 ? -16.981 1.996 35.609 1.00 88.88 71 ARG A O 1
ATOM 589 N N . ILE A 1 72 ? -17.766 1.244 33.641 1.00 90.44 72 ILE A N 1
ATOM 590 C CA . ILE A 1 72 ? -18.440 0.049 34.157 1.00 90.44 72 ILE A CA 1
ATOM 591 C C . ILE A 1 72 ? -18.054 -1.159 33.308 1.00 90.44 72 ILE A C 1
ATOM 593 O O . ILE A 1 72 ? -17.847 -1.027 32.105 1.00 90.44 72 ILE A O 1
ATOM 597 N N . SER A 1 73 ? -17.995 -2.345 33.914 1.00 91.06 73 SER A N 1
ATOM 598 C CA . SER A 1 73 ? -17.432 -3.552 33.283 1.00 91.06 73 SER A CA 1
ATOM 599 C C . SER A 1 73 ? -18.118 -3.965 31.973 1.00 91.06 73 SER A C 1
ATOM 601 O O . SER A 1 73 ? -17.505 -4.589 31.108 1.00 91.06 73 SER A O 1
ATOM 603 N N . ILE A 1 74 ? -19.390 -3.602 31.793 1.00 92.69 74 ILE A N 1
ATOM 604 C CA . ILE A 1 74 ? -20.126 -3.861 30.552 1.00 92.69 74 ILE A CA 1
ATOM 605 C C . ILE A 1 74 ? -19.607 -3.051 29.358 1.00 92.69 74 ILE A C 1
ATOM 607 O O . ILE A 1 74 ? -19.731 -3.520 28.233 1.00 92.69 74 ILE A O 1
ATOM 611 N N . VAL A 1 75 ? -18.987 -1.886 29.574 1.00 94.31 75 VAL A N 1
ATOM 612 C CA . VAL A 1 75 ? -18.352 -1.097 28.503 1.00 94.31 75 VAL A CA 1
ATOM 613 C C . VAL A 1 75 ? -17.171 -1.873 27.919 1.00 94.31 75 VAL A C 1
ATOM 615 O O . VAL A 1 75 ? -17.108 -2.061 26.705 1.00 94.31 75 VAL A O 1
ATOM 618 N N . ASP A 1 76 ? -16.306 -2.422 28.775 1.00 93.62 76 ASP A N 1
ATOM 619 C CA . ASP A 1 76 ? -15.149 -3.217 28.345 1.00 93.62 76 ASP A CA 1
ATOM 620 C C . ASP A 1 76 ? -15.578 -4.512 27.642 1.00 93.62 76 ASP A C 1
ATOM 622 O O . ASP A 1 76 ? -14.988 -4.916 26.635 1.00 93.62 76 ASP A O 1
ATOM 626 N N . ARG A 1 77 ? -16.646 -5.158 28.136 1.00 94.81 77 ARG A N 1
ATOM 627 C CA . ARG A 1 77 ? -17.240 -6.330 27.473 1.00 94.81 77 ARG A CA 1
ATOM 628 C C . ARG A 1 77 ? -17.858 -5.971 26.123 1.00 94.81 77 ARG A C 1
ATOM 630 O O . ARG A 1 77 ? -17.621 -6.689 25.159 1.00 94.81 77 ARG A O 1
ATOM 637 N N . ALA A 1 78 ? -18.579 -4.855 26.026 1.00 96.75 78 ALA A N 1
ATOM 638 C CA . ALA A 1 78 ? -19.184 -4.392 24.778 1.00 96.75 78 ALA A CA 1
ATOM 639 C C . ALA A 1 78 ? -18.127 -4.108 23.702 1.00 96.75 78 ALA A C 1
ATOM 641 O O . ALA A 1 78 ? -18.312 -4.476 22.542 1.00 96.75 78 ALA A O 1
ATOM 642 N N . LEU A 1 79 ? -16.976 -3.543 24.086 1.00 96.56 79 LEU A N 1
ATOM 643 C CA . LEU A 1 79 ? -15.852 -3.337 23.172 1.00 96.56 79 LEU A CA 1
ATOM 644 C C . LEU A 1 79 ? -15.372 -4.641 22.504 1.00 96.56 79 LEU A C 1
ATOM 646 O O . LEU A 1 79 ? -14.837 -4.583 21.405 1.00 96.56 79 LEU A O 1
ATOM 650 N N . LYS A 1 80 ? -15.583 -5.830 23.089 1.00 95.62 80 LYS A N 1
ATOM 651 C CA . LYS A 1 80 ? -15.197 -7.109 22.452 1.00 95.62 80 LYS A CA 1
ATOM 652 C C . LYS A 1 80 ? -16.016 -7.430 21.199 1.00 95.62 80 LYS A C 1
ATOM 654 O O . LYS A 1 80 ? -15.550 -8.185 20.358 1.00 95.62 80 LYS A O 1
ATOM 659 N N . HIS A 1 81 ? -17.204 -6.844 21.061 1.00 95.94 81 HIS A N 1
ATOM 660 C CA . HIS A 1 81 ? -18.148 -7.150 19.981 1.00 95.94 81 HIS A CA 1
ATOM 661 C C . HIS A 1 81 ? -18.122 -6.132 18.834 1.00 95.94 81 HIS A C 1
ATOM 663 O O . HIS A 1 81 ? -18.756 -6.348 17.802 1.00 95.94 81 HIS A O 1
ATOM 669 N N . VAL A 1 82 ? -17.396 -5.015 18.975 1.00 95.06 82 VAL A N 1
ATOM 670 C CA . VAL A 1 82 ? -17.429 -3.917 17.986 1.00 95.06 82 VAL A CA 1
ATOM 671 C C . VAL A 1 82 ? -1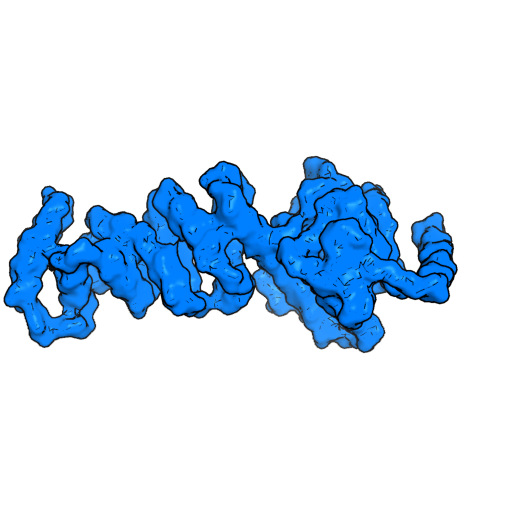6.859 -4.327 16.629 1.00 95.06 82 VAL A C 1
ATOM 673 O O . VAL A 1 82 ? -17.411 -3.925 15.607 1.00 95.06 82 VAL A O 1
ATOM 676 N N . THR A 1 83 ? -15.817 -5.168 16.598 1.00 93.81 83 THR A N 1
ATOM 677 C CA . THR A 1 83 ? -15.267 -5.708 15.345 1.00 93.81 83 THR A CA 1
ATOM 678 C C . THR A 1 83 ? -16.304 -6.562 14.631 1.00 93.81 83 THR A C 1
ATOM 680 O O . THR A 1 83 ? -16.552 -6.364 13.444 1.00 93.81 83 THR A O 1
ATOM 683 N N . GLU A 1 84 ? -16.952 -7.482 15.346 1.00 93.31 84 GLU A N 1
ATOM 684 C CA . GLU A 1 84 ? -17.974 -8.350 14.763 1.00 93.31 84 GLU A CA 1
ATOM 685 C C . GLU A 1 84 ? -19.144 -7.530 14.199 1.00 93.31 84 GLU A C 1
ATOM 687 O O . GLU A 1 84 ? -19.631 -7.808 13.102 1.00 93.31 84 GLU A O 1
ATOM 692 N N . ILE A 1 85 ? -19.563 -6.479 14.909 1.00 93.50 85 ILE A N 1
ATOM 693 C CA . ILE A 1 85 ? -20.608 -5.556 14.452 1.00 93.50 85 ILE A CA 1
ATOM 694 C C . ILE A 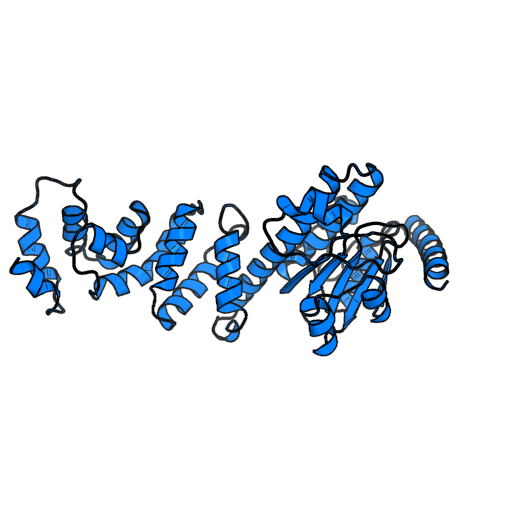1 85 ? -20.162 -4.795 13.204 1.00 93.50 85 ILE A C 1
ATOM 696 O O . ILE A 1 85 ? -20.923 -4.736 12.237 1.00 93.50 85 ILE A O 1
ATOM 700 N N . PHE A 1 86 ? -18.943 -4.253 13.188 1.00 92.00 86 PHE A N 1
ATOM 701 C CA . PHE A 1 86 ? -18.399 -3.552 12.025 1.00 92.00 86 PHE A CA 1
ATOM 702 C C . PHE A 1 86 ? -18.396 -4.447 10.781 1.00 92.00 86 PHE A C 1
ATOM 704 O O . PHE A 1 86 ? -18.894 -4.063 9.723 1.00 92.00 86 PHE A O 1
ATOM 711 N N . VAL A 1 87 ? -17.889 -5.674 10.929 1.00 89.81 87 VAL A N 1
ATOM 712 C CA . VAL A 1 87 ? -17.818 -6.669 9.853 1.00 89.81 87 VAL A CA 1
ATOM 713 C C . VAL A 1 87 ? -19.216 -7.032 9.348 1.00 89.81 87 VAL A C 1
ATOM 715 O O . VAL A 1 87 ? -19.449 -7.024 8.141 1.00 89.81 87 VAL A O 1
ATOM 718 N N . LYS A 1 88 ? -20.165 -7.312 10.253 1.00 89.44 88 LYS A N 1
ATOM 719 C CA . LYS A 1 88 ? -21.539 -7.703 9.890 1.00 89.44 88 LYS A CA 1
ATOM 720 C C . LYS A 1 88 ? -22.296 -6.619 9.141 1.00 89.44 88 LYS A C 1
ATOM 722 O O . LYS A 1 88 ? -23.076 -6.940 8.251 1.00 89.44 88 LYS A O 1
ATOM 727 N N . ASN A 1 89 ? -22.095 -5.357 9.507 1.00 85.31 89 ASN A N 1
ATOM 728 C CA . ASN A 1 89 ? -22.817 -4.266 8.867 1.00 85.31 89 ASN A CA 1
ATOM 729 C C . ASN A 1 89 ? -22.266 -3.939 7.475 1.00 85.31 89 ASN A C 1
ATOM 731 O O . ASN A 1 89 ? -22.967 -3.266 6.735 1.00 85.31 89 ASN A O 1
ATOM 735 N N . GLN A 1 90 ? -21.062 -4.406 7.106 1.00 69.56 90 GLN A N 1
ATOM 736 C CA . GLN A 1 90 ? -20.388 -4.231 5.801 1.00 69.56 90 GLN A CA 1
ATOM 737 C C . GLN A 1 90 ? -20.238 -2.775 5.294 1.00 69.56 90 GLN A C 1
ATOM 739 O O . GLN A 1 90 ? -19.509 -2.522 4.332 1.00 69.56 90 GLN A O 1
ATOM 744 N N . VAL A 1 91 ? -20.860 -1.795 5.953 1.00 63.50 91 VAL A N 1
ATOM 745 C CA . VAL A 1 91 ? -20.835 -0.373 5.624 1.00 63.50 91 VAL A CA 1
ATOM 746 C C . VAL A 1 91 ? -19.556 0.236 6.185 1.00 63.50 91 VAL A C 1
ATOM 748 O O . VAL A 1 91 ? -19.396 0.415 7.388 1.00 63.50 91 VAL A O 1
ATOM 751 N N . ALA A 1 92 ? -18.634 0.559 5.281 1.00 65.25 92 ALA A N 1
ATOM 752 C CA . ALA A 1 92 ? -17.404 1.284 5.585 1.00 65.25 92 ALA A CA 1
ATOM 753 C C . ALA A 1 92 ? -17.484 2.731 5.088 1.00 65.25 92 ALA A C 1
ATOM 755 O O . ALA A 1 92 ? -16.596 3.216 4.378 1.00 65.25 92 ALA A O 1
ATOM 756 N N . ASP A 1 93 ? -18.585 3.404 5.420 1.00 82.69 93 ASP A N 1
ATOM 757 C CA . ASP A 1 93 ? -18.649 4.848 5.262 1.00 82.69 93 ASP A CA 1
ATOM 758 C C . ASP A 1 93 ? -17.673 5.533 6.237 1.00 82.69 93 ASP A C 1
ATOM 760 O O . ASP A 1 93 ? -17.050 4.907 7.105 1.00 82.69 93 ASP A O 1
ATOM 764 N N . LYS A 1 94 ? -17.484 6.840 6.058 1.00 88.00 94 LYS A N 1
ATOM 765 C CA . LYS A 1 94 ? -16.528 7.611 6.855 1.00 88.00 94 LYS A CA 1
ATOM 766 C C . LYS A 1 94 ? -16.811 7.479 8.352 1.00 88.00 94 LYS A C 1
ATOM 768 O O . LYS A 1 94 ? -15.882 7.310 9.138 1.00 88.00 94 LYS A O 1
ATOM 773 N N . SER A 1 95 ? -18.083 7.545 8.733 1.00 90.38 95 SER A N 1
ATOM 774 C CA . SER A 1 95 ? -18.499 7.554 10.130 1.00 90.38 95 SER A CA 1
ATOM 775 C C . SER A 1 95 ? -18.337 6.195 10.803 1.00 90.38 95 SER A C 1
ATOM 777 O O . SER A 1 95 ? -17.883 6.149 11.943 1.00 90.38 95 SER A O 1
ATOM 779 N N . GLY A 1 96 ? -18.632 5.095 10.109 1.00 91.56 96 GLY A N 1
ATOM 780 C CA . GLY A 1 96 ? -18.419 3.745 10.621 1.00 91.56 96 GLY A CA 1
ATOM 781 C C . GLY A 1 96 ? -16.938 3.436 10.847 1.00 91.56 96 GLY A C 1
ATOM 782 O O . GLY A 1 96 ? -16.575 2.865 11.876 1.00 91.56 96 GLY A O 1
ATOM 783 N N . VAL A 1 97 ? -16.063 3.867 9.930 1.00 92.38 97 VAL A N 1
ATOM 784 C CA . VAL A 1 97 ? -14.604 3.729 10.097 1.00 92.38 97 VAL A CA 1
ATOM 785 C C . VAL A 1 97 ? -14.103 4.567 11.276 1.00 92.38 97 VAL A C 1
ATOM 787 O O . VAL A 1 97 ? -13.343 4.069 12.104 1.00 92.38 97 VAL A O 1
ATOM 790 N N . GLU A 1 98 ? -14.547 5.821 11.391 1.00 93.75 98 GLU A N 1
ATOM 791 C CA . GLU A 1 98 ? -14.183 6.695 12.514 1.00 93.75 98 GLU A CA 1
ATOM 792 C C . GLU A 1 98 ? -14.676 6.137 13.859 1.00 93.75 98 GLU A C 1
ATOM 794 O O . GLU A 1 98 ? -13.941 6.179 14.846 1.00 93.75 98 GLU A O 1
ATOM 799 N N . TRP A 1 99 ? -15.877 5.557 13.901 1.00 95.50 99 TRP A N 1
ATOM 800 C CA . TRP A 1 99 ? -16.401 4.869 15.081 1.00 95.50 99 TRP A CA 1
ATOM 801 C C . TRP A 1 99 ? -15.543 3.664 15.483 1.00 95.50 99 TRP A C 1
ATOM 803 O O . TRP A 1 99 ? -15.180 3.544 16.656 1.00 95.50 99 TRP A O 1
ATOM 813 N N . LEU A 1 100 ? -15.180 2.799 14.527 1.00 95.56 100 LEU A N 1
ATOM 814 C CA . LEU A 1 100 ? -14.358 1.620 14.806 1.00 95.56 100 LEU A CA 1
ATOM 815 C C . LEU A 1 100 ? -12.996 2.032 15.368 1.00 95.56 100 LEU A C 1
ATOM 817 O O . LEU A 1 100 ? -12.565 1.487 16.381 1.00 95.56 100 LEU A O 1
ATOM 821 N N . LEU A 1 101 ? -12.340 3.013 14.741 1.00 95.88 101 LEU A N 1
ATOM 822 C CA . LEU A 1 101 ? -11.033 3.502 15.179 1.00 95.88 101 LEU A CA 1
ATOM 823 C C . LEU A 1 101 ? -11.073 4.025 16.616 1.00 95.88 101 LEU A C 1
ATOM 825 O O . LEU A 1 101 ? -10.209 3.669 17.414 1.00 95.88 101 LEU A O 1
ATOM 829 N N . LYS A 1 102 ? -12.102 4.799 16.978 1.00 96.81 102 LYS A N 1
ATOM 830 C CA . LYS A 1 102 ? -12.288 5.248 18.364 1.00 96.81 102 LYS A CA 1
ATOM 831 C C . LYS A 1 102 ? -12.473 4.078 19.327 1.00 96.81 102 LYS A C 1
ATOM 833 O O . LYS A 1 102 ? -11.850 4.061 20.382 1.00 96.81 102 LYS A O 1
ATOM 838 N N . CYS A 1 103 ? -13.293 3.089 18.963 1.00 97.31 103 CYS A N 1
ATOM 839 C CA . CYS A 1 103 ? -13.488 1.907 19.802 1.00 97.31 103 CYS A CA 1
ATOM 840 C C . CYS A 1 103 ? -12.174 1.141 19.999 1.00 97.31 103 CYS A C 1
ATOM 842 O O . CYS A 1 103 ? -11.852 0.780 21.124 1.00 97.31 103 CYS A O 1
ATOM 844 N N . LEU A 1 104 ? -11.390 0.934 18.935 1.00 96.81 104 LEU A N 1
ATOM 845 C CA . LEU A 1 104 ? -10.082 0.278 19.014 1.00 96.81 104 LEU A CA 1
ATOM 846 C C . LEU A 1 104 ? -9.102 1.054 19.903 1.00 96.81 104 LEU A C 1
ATOM 848 O O . LEU A 1 104 ? -8.332 0.435 20.628 1.00 96.81 104 LEU A O 1
ATOM 852 N N . GLN A 1 105 ? -9.128 2.388 19.876 1.00 95.88 105 GLN A N 1
ATOM 853 C CA . GLN A 1 105 ? -8.280 3.239 20.721 1.00 95.88 105 GLN A CA 1
ATOM 854 C C . GLN A 1 105 ? -8.663 3.204 22.208 1.00 95.88 105 GLN A C 1
ATOM 856 O O . GLN A 1 105 ? -7.804 3.416 23.058 1.00 95.88 105 GLN A O 1
ATOM 861 N N . GLU A 1 106 ? -9.930 2.935 22.533 1.00 95.81 106 GLU A N 1
ATOM 862 C CA . GLU A 1 106 ? -10.391 2.771 23.919 1.00 95.81 106 GLU A CA 1
ATOM 863 C C . GLU A 1 106 ? -10.071 1.382 24.498 1.00 95.81 106 GLU A C 1
ATOM 865 O O . GLU A 1 106 ? -10.113 1.201 25.716 1.00 95.81 106 GLU A O 1
ATOM 870 N N . MET A 1 107 ? -9.750 0.394 23.656 1.00 96.31 107 MET A N 1
ATOM 871 C CA . MET A 1 107 ? -9.482 -0.970 24.110 1.00 96.31 107 MET A CA 1
ATOM 872 C C . MET A 1 107 ? -8.138 -1.101 24.843 1.00 96.31 107 MET A C 1
ATOM 874 O O . MET A 1 107 ? -7.125 -0.552 24.404 1.00 96.31 107 MET A O 1
ATOM 878 N N . PRO A 1 108 ? -8.070 -1.948 25.886 1.00 94.31 108 PRO A N 1
ATOM 879 C CA . PRO A 1 108 ? -6.804 -2.434 26.418 1.00 94.31 108 PRO A CA 1
ATOM 880 C C . PRO A 1 108 ? -5.971 -3.164 25.344 1.00 94.31 108 PRO A C 1
ATOM 882 O O . PRO A 1 108 ? -6.551 -3.826 24.476 1.00 94.31 108 PRO A O 1
ATOM 885 N N . PRO A 1 109 ? -4.625 -3.163 25.428 1.00 93.81 109 PRO A N 1
ATOM 886 C CA . PRO A 1 109 ? -3.754 -3.676 24.363 1.00 93.81 109 PRO A CA 1
ATOM 887 C C . PRO A 1 109 ? -4.067 -5.105 23.891 1.00 93.81 109 PRO A C 1
ATOM 889 O O . PRO A 1 109 ? -4.127 -5.367 22.692 1.00 93.81 109 PRO A O 1
ATOM 892 N N . GLN A 1 110 ? -4.320 -6.036 24.819 1.00 93.75 110 GLN A N 1
ATOM 893 C CA . GLN A 1 110 ? -4.611 -7.434 24.474 1.00 93.75 110 GLN A CA 1
ATOM 894 C C . GLN A 1 110 ? -5.963 -7.592 23.760 1.00 93.75 110 GLN A C 1
ATOM 896 O O . GLN A 1 110 ? -6.114 -8.407 22.845 1.00 93.75 110 GLN A O 1
ATOM 901 N N . GLN A 1 111 ? -6.952 -6.800 24.176 1.00 95.19 111 GLN A N 1
ATOM 902 C CA . GLN A 1 111 ? -8.274 -6.787 23.564 1.00 95.19 111 GLN A CA 1
ATOM 903 C C . GLN A 1 111 ? -8.212 -6.170 22.166 1.00 95.19 111 GLN A C 1
ATOM 905 O O . GLN A 1 111 ? -8.749 -6.754 21.229 1.00 95.19 111 GLN A O 1
ATOM 910 N N . GLN A 1 112 ? -7.487 -5.057 22.014 1.00 96.19 112 GLN A N 1
ATOM 911 C CA . GLN A 1 112 ? -7.251 -4.407 20.727 1.00 96.19 112 GLN A CA 1
ATOM 912 C C . GLN A 1 112 ? -6.567 -5.356 19.737 1.00 96.19 112 GLN A C 1
ATOM 914 O O . GLN A 1 112 ? -7.024 -5.493 18.607 1.00 96.19 112 GLN A O 1
ATOM 919 N N . LEU A 1 113 ? -5.516 -6.064 20.166 1.00 95.38 113 LEU A N 1
ATOM 920 C CA . LEU A 1 113 ? -4.812 -7.041 19.330 1.00 95.38 113 LEU A CA 1
ATOM 921 C C . LEU A 1 113 ? -5.753 -8.138 18.813 1.00 95.38 113 LEU A C 1
ATOM 923 O O . LEU A 1 113 ? -5.733 -8.453 17.625 1.00 95.38 113 LEU A O 1
ATOM 927 N N . THR A 1 114 ? -6.599 -8.681 19.691 1.00 95.25 114 THR A N 1
ATOM 928 C CA . THR A 1 114 ? -7.587 -9.711 19.328 1.00 95.25 114 THR A CA 1
ATOM 929 C C . THR A 1 114 ? -8.605 -9.162 18.326 1.00 95.25 114 THR A C 1
ATOM 931 O O . THR A 1 114 ? -8.858 -9.779 17.292 1.00 95.25 114 THR A O 1
ATOM 934 N N . ALA A 1 115 ? -9.133 -7.966 18.595 1.00 95.38 115 ALA A N 1
ATOM 935 C CA . ALA A 1 115 ? -10.099 -7.288 17.740 1.00 95.38 115 ALA A CA 1
ATOM 936 C C . ALA A 1 115 ? -9.526 -6.967 16.348 1.00 95.38 115 ALA A C 1
ATOM 938 O O . ALA A 1 115 ? -10.230 -7.110 15.349 1.00 95.38 115 ALA A O 1
ATOM 939 N N . VAL A 1 116 ? -8.255 -6.562 16.265 1.00 95.38 116 VAL A N 1
ATOM 940 C CA . VAL A 1 116 ? -7.556 -6.283 15.001 1.00 95.38 116 VAL A CA 1
ATOM 941 C C . VAL A 1 116 ? -7.268 -7.564 14.223 1.00 95.38 116 VAL A C 1
ATOM 943 O O . VAL A 1 116 ? -7.484 -7.593 13.013 1.00 95.38 116 VAL A O 1
ATOM 946 N N . ALA A 1 117 ? -6.820 -8.632 14.888 1.00 94.88 117 ALA A N 1
ATOM 947 C CA . ALA A 1 117 ? -6.592 -9.918 14.231 1.00 94.88 117 ALA A CA 1
ATOM 948 C C . ALA A 1 117 ? -7.886 -10.458 13.601 1.00 94.88 117 ALA A C 1
ATOM 950 O O . ALA A 1 117 ? -7.902 -10.845 12.433 1.00 94.88 117 ALA A O 1
ATOM 951 N N . GLU A 1 118 ? -8.993 -10.390 14.341 1.00 93.88 118 GLU A N 1
ATOM 952 C CA . GLU A 1 118 ? -10.312 -10.768 13.841 1.00 93.88 118 GLU A CA 1
ATOM 953 C C . GLU A 1 118 ? -10.749 -9.908 12.644 1.00 93.88 118 GLU A C 1
ATOM 955 O O . GLU A 1 118 ? -11.208 -10.443 11.632 1.00 93.88 118 GLU A O 1
ATOM 960 N N . LEU A 1 119 ? -10.572 -8.585 12.731 1.00 93.06 119 LEU A N 1
ATOM 961 C CA . LEU A 1 119 ? -10.916 -7.634 11.671 1.00 93.06 119 LEU A CA 1
ATOM 962 C C . LEU A 1 119 ? -10.197 -7.963 10.356 1.00 93.06 119 LEU A C 1
ATOM 964 O O . LEU A 1 119 ? -10.824 -8.006 9.297 1.00 93.06 119 LEU A O 1
ATOM 968 N N . LEU A 1 120 ? -8.889 -8.212 10.441 1.00 92.06 120 LEU A N 1
ATOM 969 C CA . LEU A 1 120 ? -8.021 -8.491 9.298 1.00 92.06 120 LEU A CA 1
ATOM 970 C C . LEU A 1 120 ? -8.389 -9.792 8.579 1.00 92.06 120 LEU A C 1
ATOM 972 O O . LEU A 1 120 ? -8.236 -9.878 7.363 1.00 92.06 120 LEU A O 1
ATOM 976 N N . VAL A 1 121 ? -8.870 -10.795 9.316 1.00 91.88 121 VAL A N 1
ATOM 977 C CA . VAL A 1 121 ? -9.247 -12.101 8.755 1.00 91.88 121 VAL A CA 1
ATOM 978 C C . VAL A 1 121 ? -10.674 -12.092 8.207 1.00 91.88 121 VAL A C 1
ATOM 980 O O . VAL A 1 121 ? -10.944 -12.730 7.191 1.00 91.88 121 VAL A O 1
ATOM 983 N N . LYS A 1 122 ? -11.602 -11.389 8.866 1.00 90.50 122 LYS A N 1
ATOM 984 C CA . LYS A 1 122 ? -13.028 -11.444 8.511 1.00 90.50 122 LYS A CA 1
ATOM 985 C C . LYS A 1 122 ? -13.441 -10.480 7.399 1.00 90.50 122 LYS A C 1
ATOM 987 O O . LYS A 1 122 ? -14.472 -10.707 6.771 1.00 90.50 122 LYS A O 1
ATOM 992 N N . ILE A 1 123 ? -12.679 -9.418 7.135 1.00 85.75 123 ILE A N 1
ATOM 993 C CA . ILE A 1 123 ? -12.954 -8.525 6.002 1.00 85.75 123 ILE A CA 1
ATOM 994 C C . ILE A 1 123 ? -12.314 -9.110 4.739 1.00 85.75 123 ILE A C 1
ATOM 996 O O . ILE A 1 123 ? -11.108 -9.004 4.521 1.00 85.75 123 ILE A O 1
ATOM 1000 N N . SER A 1 124 ? -13.143 -9.736 3.901 1.00 71.00 124 SER A N 1
ATOM 1001 C CA . SER A 1 124 ? -12.726 -10.346 2.630 1.00 71.00 124 SER A CA 1
ATOM 1002 C C . SER A 1 124 ? -12.693 -9.372 1.449 1.00 71.00 124 SER A C 1
ATOM 1004 O O . SER A 1 124 ? -12.029 -9.651 0.453 1.00 71.00 124 SER A O 1
ATOM 1006 N N . ASP A 1 125 ? -13.410 -8.253 1.551 1.00 70.31 125 ASP A N 1
ATOM 1007 C CA . ASP A 1 125 ? -13.512 -7.235 0.503 1.00 70.31 125 ASP A CA 1
ATOM 1008 C C . ASP A 1 125 ? -12.225 -6.417 0.334 1.00 70.31 125 ASP A C 1
ATOM 1010 O O . ASP A 1 125 ? -11.381 -6.361 1.230 1.00 70.31 125 ASP A O 1
ATOM 1014 N N . ASP A 1 126 ? -12.128 -5.708 -0.796 1.00 77.31 126 ASP A N 1
ATOM 1015 C CA . ASP A 1 126 ? -11.051 -4.758 -1.089 1.00 77.31 126 ASP A CA 1
ATOM 1016 C C . ASP A 1 126 ? -10.780 -3.820 0.117 1.00 77.31 126 ASP A C 1
ATOM 1018 O O . ASP A 1 126 ? -11.688 -3.096 0.565 1.00 77.31 126 ASP A O 1
ATOM 1022 N N . PRO A 1 127 ? -9.547 -3.831 0.663 1.00 75.31 127 PRO A N 1
ATOM 1023 C CA . PRO A 1 127 ? -9.191 -3.075 1.858 1.00 75.31 127 PRO A CA 1
ATOM 1024 C C . PRO A 1 127 ? -9.109 -1.565 1.640 1.00 75.31 127 PRO A C 1
ATOM 1026 O O . PRO A 1 127 ? -9.115 -0.816 2.615 1.00 75.31 127 PRO A O 1
ATOM 1029 N N . ILE A 1 128 ? -9.036 -1.104 0.390 1.00 77.75 128 ILE A N 1
ATOM 1030 C CA . ILE A 1 128 ? -8.926 0.320 0.042 1.00 77.75 128 ILE A CA 1
ATOM 1031 C C . ILE A 1 128 ? -10.265 0.888 -0.433 1.00 77.75 128 ILE A C 1
ATOM 1033 O O . ILE A 1 128 ? -10.430 2.105 -0.526 1.00 77.75 128 ILE A O 1
ATOM 1037 N N . LYS A 1 129 ? -11.265 0.033 -0.661 1.00 75.00 129 LYS A N 1
ATOM 1038 C CA . LYS A 1 129 ? -12.614 0.465 -1.023 1.00 75.00 129 LYS A CA 1
ATOM 1039 C C . LYS A 1 129 ? -13.269 1.277 0.102 1.00 75.00 129 LYS A C 1
ATOM 1041 O O . LYS A 1 129 ? -13.124 0.987 1.293 1.00 75.00 129 LYS A O 1
ATOM 1046 N N . ASN A 1 130 ? -14.070 2.266 -0.298 1.00 75.12 130 ASN A N 1
ATOM 1047 C CA . ASN A 1 130 ? -14.744 3.219 0.589 1.00 75.12 130 ASN A CA 1
ATOM 1048 C C . ASN A 1 130 ? -13.737 4.004 1.457 1.00 75.12 130 ASN A C 1
ATOM 1050 O O . ASN A 1 130 ? -12.668 4.378 0.988 1.00 75.12 130 ASN A O 1
ATOM 1054 N N . TYR A 1 131 ? -14.063 4.277 2.724 1.00 75.31 131 TYR A N 1
ATOM 1055 C CA . TYR A 1 131 ? -13.212 5.055 3.633 1.00 75.31 131 TYR A CA 1
ATOM 1056 C C . TYR A 1 131 ? -12.201 4.198 4.412 1.00 75.31 131 TYR A C 1
ATOM 1058 O O . TYR A 1 131 ? -11.592 4.674 5.373 1.00 75.31 131 TYR A O 1
ATOM 1066 N N . ARG A 1 132 ? -11.996 2.935 4.010 1.00 83.50 132 ARG A N 1
ATOM 1067 C CA . ARG A 1 132 ? -11.102 2.000 4.708 1.00 83.50 132 ARG A CA 1
ATOM 1068 C C . ARG A 1 132 ? -9.623 2.364 4.580 1.00 83.50 132 ARG A C 1
ATOM 1070 O O . ARG A 1 132 ? -8.850 1.932 5.425 1.00 83.50 132 ARG A O 1
ATOM 1077 N N . SER A 1 133 ? -9.223 3.232 3.644 1.00 87.56 133 SER A N 1
ATOM 1078 C CA . SER A 1 133 ? -7.832 3.708 3.558 1.00 87.56 133 SER A CA 1
ATOM 1079 C C . SER A 1 133 ? -7.333 4.299 4.882 1.00 87.56 133 SER A C 1
ATOM 1081 O O . SER A 1 133 ? -6.225 3.986 5.298 1.00 87.56 133 SER A O 1
ATOM 1083 N N . LYS A 1 134 ? -8.179 5.053 5.602 1.00 90.12 134 LYS A N 1
ATOM 1084 C CA . LYS A 1 134 ? -7.851 5.596 6.933 1.00 90.12 134 LYS A CA 1
ATOM 1085 C C . LYS A 1 134 ? -7.639 4.509 7.988 1.00 90.12 134 LYS A C 1
ATOM 1087 O O . LYS A 1 134 ? -6.782 4.641 8.855 1.00 90.12 134 LYS A O 1
ATOM 1092 N N . LEU A 1 135 ? -8.435 3.441 7.929 1.00 92.56 135 LEU A N 1
ATOM 1093 C CA . LEU A 1 135 ? -8.265 2.283 8.804 1.00 92.56 135 LEU A CA 1
ATOM 1094 C C . LEU A 1 135 ? -6.935 1.585 8.505 1.00 92.56 135 LEU A C 1
ATOM 1096 O O . LEU A 1 135 ? -6.202 1.259 9.431 1.00 92.56 135 LEU A O 1
ATOM 1100 N N . VAL A 1 136 ? -6.602 1.396 7.226 1.00 93.38 136 VAL A N 1
ATOM 1101 C CA . VAL A 1 136 ? -5.329 0.788 6.821 1.00 93.38 136 VAL A CA 1
ATOM 1102 C C . VAL A 1 136 ? -4.136 1.669 7.204 1.00 93.38 136 VAL A C 1
ATOM 1104 O O . VAL A 1 136 ? -3.126 1.140 7.656 1.00 93.38 136 VAL A O 1
ATOM 1107 N N . GLU A 1 137 ? -4.246 2.995 7.088 1.00 93.00 137 GLU A N 1
ATOM 1108 C CA . GLU A 1 137 ? -3.231 3.948 7.561 1.00 93.00 137 GLU A CA 1
ATOM 1109 C C . GLU A 1 137 ? -2.992 3.806 9.065 1.00 93.00 137 GLU A C 1
ATOM 1111 O O . GLU A 1 137 ? -1.852 3.623 9.488 1.00 93.00 137 GLU A O 1
ATOM 1116 N N . TRP A 1 138 ? -4.062 3.784 9.864 1.00 94.75 138 TRP A N 1
ATOM 1117 C CA . TRP A 1 138 ? -3.947 3.560 11.304 1.00 94.75 138 TRP A CA 1
ATOM 1118 C C . TRP A 1 138 ? -3.322 2.194 11.627 1.00 94.75 138 TRP A C 1
ATOM 1120 O O . TRP A 1 138 ? -2.414 2.111 12.450 1.00 94.75 138 TRP A O 1
ATOM 1130 N N . LEU A 1 139 ? -3.747 1.124 10.943 1.00 94.50 139 LEU A N 1
ATOM 1131 C CA . LEU A 1 139 ? -3.183 -0.219 11.116 1.00 94.50 139 LEU A CA 1
ATOM 1132 C C . LEU A 1 139 ? -1.695 -0.267 10.756 1.00 94.50 139 LEU A C 1
ATOM 1134 O O . LEU A 1 139 ? -0.912 -0.900 11.463 1.00 94.50 139 LEU A O 1
ATOM 1138 N N . ARG A 1 140 ? -1.288 0.403 9.673 1.00 93.31 140 ARG A N 1
ATOM 1139 C CA . ARG A 1 140 ? 0.118 0.531 9.283 1.00 93.31 140 ARG A CA 1
ATOM 1140 C C . ARG A 1 140 ? 0.910 1.193 10.401 1.00 93.31 140 ARG A C 1
ATOM 1142 O O . ARG A 1 140 ? 1.931 0.646 10.812 1.00 93.31 140 ARG A O 1
ATOM 1149 N N . ASP A 1 141 ? 0.454 2.337 10.887 1.00 93.12 141 ASP A N 1
ATOM 1150 C CA . ASP A 1 141 ? 1.208 3.137 11.847 1.00 93.12 141 ASP A CA 1
ATOM 1151 C C . ASP A 1 141 ? 1.283 2.440 13.221 1.00 93.12 141 ASP A C 1
ATOM 1153 O O . ASP A 1 141 ? 2.341 2.427 13.852 1.00 93.12 141 ASP A O 1
ATOM 1157 N N . GLU A 1 142 ? 0.209 1.763 13.638 1.00 94.31 142 GLU A N 1
ATOM 1158 C CA . GLU A 1 142 ? 0.132 1.064 14.925 1.00 94.31 142 GLU A CA 1
ATOM 1159 C C . GLU A 1 142 ? 0.835 -0.311 14.912 1.00 94.31 142 GLU A C 1
ATOM 1161 O O . GLU A 1 142 ? 1.515 -0.676 15.878 1.00 94.31 142 GLU A O 1
ATOM 1166 N N . TYR A 1 143 ? 0.712 -1.081 13.820 1.00 92.56 143 TYR A N 1
ATOM 1167 C CA . TYR A 1 143 ? 1.128 -2.491 13.775 1.00 92.56 143 TYR A CA 1
ATOM 1168 C C . TYR A 1 143 ? 2.339 -2.804 12.892 1.00 92.56 143 TYR A C 1
ATOM 1170 O O . TYR A 1 143 ? 2.859 -3.915 13.000 1.00 92.56 143 TYR A O 1
ATOM 1178 N N . SER A 1 144 ? 2.883 -1.880 12.089 1.00 84.06 144 SER A N 1
ATOM 1179 C CA . SER A 1 144 ? 4.078 -2.195 11.273 1.00 84.06 144 SER A CA 1
ATOM 1180 C C . SER A 1 144 ? 5.267 -2.662 12.126 1.00 84.06 144 SER A C 1
ATOM 1182 O O . SER A 1 144 ? 5.933 -3.638 11.783 1.00 84.06 144 SER A O 1
ATOM 1184 N N . GLY A 1 145 ? 5.500 -2.025 13.282 1.00 83.94 145 GLY A N 1
ATOM 1185 C CA . GLY A 1 145 ? 6.538 -2.427 14.247 1.00 83.94 145 GLY A CA 1
ATOM 1186 C C . GLY A 1 145 ? 6.121 -3.544 15.216 1.00 83.94 145 GLY A C 1
ATOM 1187 O O . GLY A 1 145 ? 6.952 -4.054 15.969 1.00 83.94 145 GLY A O 1
ATOM 1188 N N . LYS A 1 146 ? 4.837 -3.919 15.214 1.00 88.81 146 LYS A N 1
ATOM 1189 C CA . LYS A 1 146 ? 4.230 -4.906 16.123 1.00 88.81 146 LYS A CA 1
ATOM 1190 C C . LYS A 1 146 ? 3.673 -6.123 15.382 1.00 88.81 146 LYS A C 1
ATOM 1192 O O . LYS A 1 146 ? 2.963 -6.928 15.974 1.00 88.81 146 LYS A O 1
ATOM 1197 N N . SER A 1 147 ? 3.991 -6.283 14.098 1.00 85.81 147 SER A N 1
ATOM 1198 C CA . SER A 1 147 ? 3.410 -7.323 13.240 1.00 85.81 147 SER A CA 1
ATOM 1199 C C . SER A 1 147 ? 3.697 -8.749 13.724 1.00 85.81 147 SER A C 1
ATOM 1201 O O . SER A 1 147 ? 2.955 -9.668 13.400 1.00 85.81 147 SER A O 1
ATOM 1203 N N . GLN A 1 148 ? 4.748 -8.940 14.526 1.00 88.94 148 GLN A N 1
ATOM 1204 C CA . GLN A 1 148 ? 5.074 -10.189 15.217 1.00 88.94 148 GLN A CA 1
ATOM 1205 C C . GLN A 1 148 ? 4.060 -10.598 16.296 1.00 88.94 148 GLN A C 1
ATOM 1207 O O . GLN A 1 148 ? 4.068 -11.751 16.708 1.00 88.94 148 GLN A O 1
ATOM 1212 N N . LEU A 1 149 ? 3.220 -9.672 16.769 1.00 92.06 149 LEU A N 1
ATOM 1213 C CA . LEU A 1 149 ? 2.166 -9.957 17.746 1.00 92.06 149 LEU A CA 1
ATOM 1214 C C . LEU A 1 149 ? 0.909 -10.547 17.091 1.00 92.06 149 LEU A C 1
ATOM 1216 O O . LEU A 1 149 ? 0.058 -11.089 17.789 1.00 92.06 149 LEU A O 1
ATOM 1220 N N . LEU A 1 150 ? 0.775 -10.415 15.770 1.00 92.88 150 LEU A N 1
ATOM 1221 C CA . LEU A 1 150 ? -0.340 -10.963 15.005 1.00 92.88 150 LEU A CA 1
ATOM 1222 C C . LEU A 1 150 ? -0.042 -12.406 14.588 1.00 92.88 150 LEU A C 1
ATOM 1224 O O . LEU A 1 150 ? 1.103 -12.756 14.290 1.00 92.88 150 LEU A O 1
ATOM 1228 N N . ASP A 1 151 ? -1.089 -13.227 14.516 1.00 91.94 151 ASP A N 1
ATOM 1229 C CA . ASP A 1 151 ? -0.989 -14.572 13.953 1.00 91.94 151 ASP A CA 1
ATOM 1230 C C . ASP A 1 151 ? -0.674 -14.545 12.443 1.00 91.94 151 ASP A C 1
ATOM 1232 O O . ASP A 1 151 ? -0.671 -13.496 11.793 1.00 91.94 151 ASP A O 1
ATOM 1236 N N . GLY A 1 152 ? -0.394 -15.715 11.859 1.00 91.12 152 GLY A N 1
ATOM 1237 C CA . GLY A 1 152 ? 0.016 -15.813 10.456 1.00 91.12 152 GLY A CA 1
ATOM 1238 C C . GLY A 1 152 ? -1.016 -15.268 9.463 1.00 91.12 152 GLY A C 1
ATOM 1239 O O . GLY A 1 152 ? -0.637 -14.609 8.492 1.00 91.12 152 GLY A O 1
ATOM 1240 N N . ALA A 1 153 ? -2.308 -15.498 9.704 1.00 92.38 153 ALA A N 1
ATOM 1241 C CA . ALA A 1 153 ? -3.379 -15.097 8.793 1.00 92.38 153 ALA A CA 1
ATOM 1242 C C . ALA A 1 153 ? -3.638 -13.585 8.868 1.00 92.38 153 ALA A C 1
ATOM 1244 O O . ALA A 1 153 ? -3.700 -12.905 7.837 1.00 92.38 153 ALA A O 1
ATOM 1245 N N . ALA A 1 154 ? -3.706 -13.043 10.084 1.00 92.88 154 ALA A N 1
ATOM 1246 C CA . ALA A 1 154 ? -3.836 -11.617 10.334 1.00 92.88 154 ALA A CA 1
ATOM 1247 C C . ALA A 1 154 ? -2.610 -10.852 9.820 1.00 92.88 154 ALA A C 1
ATOM 1249 O O . ALA A 1 154 ? -2.759 -9.853 9.122 1.00 92.88 154 ALA A O 1
ATOM 1250 N N . LYS A 1 155 ? -1.392 -11.348 10.072 1.00 93.12 155 LYS A N 1
ATOM 1251 C CA . LYS A 1 155 ? -0.153 -10.739 9.564 1.00 93.12 155 LYS A CA 1
ATOM 1252 C C . LYS A 1 155 ? -0.113 -10.705 8.037 1.00 93.12 155 LYS A C 1
ATOM 1254 O O . LYS A 1 155 ? 0.283 -9.698 7.452 1.00 93.12 155 LYS A O 1
ATOM 1259 N N . THR A 1 156 ? -0.531 -11.791 7.389 1.00 90.94 156 THR A N 1
ATOM 1260 C CA . THR A 1 156 ? -0.610 -11.868 5.922 1.00 90.94 156 THR A CA 1
ATOM 1261 C C . THR A 1 156 ? -1.600 -10.840 5.383 1.00 90.94 156 THR A C 1
ATOM 1263 O O . THR A 1 156 ? -1.274 -10.083 4.470 1.00 90.94 156 THR A O 1
ATOM 1266 N N . SER A 1 157 ? -2.772 -10.749 6.008 1.00 92.00 157 SER A N 1
ATOM 1267 C CA . SER A 1 157 ? -3.809 -9.790 5.629 1.00 92.00 157 SER A CA 1
ATOM 1268 C C . SER A 1 157 ? -3.372 -8.342 5.858 1.00 92.00 157 SER A C 1
ATOM 1270 O O . SER A 1 157 ? -3.568 -7.515 4.973 1.00 92.00 157 SER A O 1
ATOM 1272 N N . LEU A 1 158 ? -2.698 -8.045 6.974 1.00 92.94 158 LEU A N 1
ATOM 1273 C CA . LEU A 1 158 ? -2.148 -6.719 7.259 1.00 92.94 158 LEU A CA 1
ATOM 1274 C C . LEU A 1 158 ? -1.153 -6.287 6.179 1.00 92.94 158 LEU A C 1
ATOM 1276 O O . LEU A 1 158 ? -1.271 -5.189 5.640 1.00 92.94 158 LEU A O 1
ATOM 1280 N N . ASN A 1 159 ? -0.199 -7.155 5.834 1.00 91.69 159 ASN A N 1
ATOM 1281 C CA . ASN A 1 159 ? 0.790 -6.857 4.798 1.00 91.69 159 ASN A CA 1
ATOM 1282 C C . ASN A 1 159 ? 0.122 -6.595 3.445 1.00 91.69 159 ASN A C 1
ATOM 1284 O O . ASN A 1 159 ? 0.463 -5.620 2.779 1.00 91.69 159 ASN A O 1
ATOM 1288 N N . ARG A 1 160 ? -0.868 -7.418 3.079 1.00 91.81 160 ARG A N 1
ATOM 1289 C CA . ARG A 1 160 ? -1.665 -7.232 1.864 1.00 91.81 160 ARG A CA 1
ATOM 1290 C C . ARG A 1 160 ? -2.383 -5.883 1.856 1.00 91.81 160 ARG A C 1
ATOM 1292 O O . ARG A 1 160 ? -2.337 -5.174 0.858 1.00 91.81 160 ARG A O 1
ATOM 1299 N N . TRP A 1 161 ? -3.027 -5.510 2.961 1.00 93.56 161 TRP A N 1
ATOM 1300 C CA . TRP A 1 161 ? -3.758 -4.245 3.073 1.00 93.56 161 TRP A CA 1
ATOM 1301 C C . TRP A 1 161 ? -2.822 -3.041 2.966 1.00 93.56 161 TRP A C 1
ATOM 1303 O O . TRP A 1 161 ? -3.100 -2.116 2.206 1.00 93.56 161 TRP A O 1
ATOM 1313 N N . ILE A 1 162 ? -1.686 -3.077 3.669 1.00 93.50 162 ILE A N 1
ATOM 1314 C CA . ILE A 1 162 ? -0.640 -2.050 3.571 1.00 93.50 162 ILE A CA 1
ATOM 1315 C C . ILE A 1 162 ? -0.120 -1.954 2.132 1.00 93.50 162 ILE A C 1
ATOM 1317 O O . ILE A 1 162 ? 0.040 -0.850 1.613 1.00 93.50 162 ILE A O 1
ATOM 1321 N N . GLY A 1 163 ? 0.097 -3.093 1.473 1.00 94.12 163 GLY A N 1
ATOM 1322 C CA . GLY A 1 163 ? 0.484 -3.160 0.068 1.00 94.12 163 GLY A CA 1
ATOM 1323 C C . GLY A 1 163 ? -0.514 -2.481 -0.859 1.00 94.12 163 GLY A C 1
ATOM 1324 O O . GLY A 1 163 ? -0.141 -1.579 -1.610 1.00 94.12 163 GLY A O 1
ATOM 1325 N N . ALA A 1 164 ? -1.793 -2.830 -0.737 1.00 93.25 164 ALA A N 1
ATOM 1326 C CA . ALA A 1 164 ? -2.864 -2.203 -1.500 1.00 93.25 164 ALA A CA 1
ATOM 1327 C C . ALA A 1 164 ? -2.931 -0.682 -1.261 1.00 93.25 164 ALA A C 1
ATOM 1329 O O . ALA A 1 164 ? -3.071 0.086 -2.213 1.00 93.25 164 ALA A O 1
ATOM 1330 N N . LEU A 1 165 ? -2.759 -0.224 -0.013 1.00 94.31 165 LEU A N 1
ATOM 1331 C CA . LEU A 1 165 ? -2.725 1.204 0.320 1.00 94.31 165 LEU A CA 1
ATOM 1332 C C . LEU A 1 165 ? -1.550 1.907 -0.366 1.00 94.31 165 LEU A C 1
ATOM 1334 O O . LEU A 1 165 ? -1.749 2.914 -1.045 1.00 94.31 165 LEU A O 1
ATOM 1338 N N . ASN A 1 166 ? -0.344 1.358 -0.228 1.00 94.88 166 ASN A N 1
ATOM 1339 C CA . ASN A 1 166 ? 0.865 1.897 -0.845 1.00 94.88 166 ASN A CA 1
ATOM 1340 C C . ASN A 1 166 ? 0.741 1.957 -2.374 1.00 94.88 166 ASN A C 1
ATOM 1342 O O . ASN A 1 166 ? 1.079 2.970 -2.989 1.00 94.88 166 ASN A O 1
ATOM 1346 N N . TYR A 1 167 ? 0.223 0.893 -2.991 1.00 95.88 167 TYR A N 1
ATOM 1347 C CA . TYR A 1 167 ? -0.039 0.858 -4.426 1.00 95.88 167 TYR A CA 1
ATOM 1348 C C . TYR A 1 167 ? -1.056 1.930 -4.842 1.00 95.88 167 TYR A C 1
ATOM 1350 O O . TYR A 1 167 ? -0.857 2.608 -5.849 1.00 95.88 167 TYR A O 1
ATOM 1358 N N . SER A 1 168 ? -2.103 2.154 -4.040 1.00 94.75 168 SER A N 1
ATOM 1359 C CA . SER A 1 168 ? -3.119 3.166 -4.340 1.00 94.75 168 SER A CA 1
ATOM 1360 C C . SER A 1 168 ? -2.549 4.585 -4.431 1.00 94.75 168 SER A C 1
ATOM 1362 O O . SER A 1 168 ? -3.040 5.392 -5.221 1.00 94.75 168 SER A O 1
ATOM 1364 N N . TYR A 1 169 ? -1.501 4.902 -3.661 1.00 95.00 169 TYR A N 1
ATOM 1365 C CA . TYR A 1 169 ? -0.817 6.192 -3.755 1.00 95.00 169 TYR A CA 1
ATOM 1366 C C . TYR A 1 169 ? -0.114 6.334 -5.108 1.00 95.00 169 TYR A C 1
ATOM 1368 O O . TYR A 1 169 ? -0.314 7.324 -5.807 1.00 95.00 169 TYR A O 1
ATOM 1376 N N . PHE A 1 170 ? 0.630 5.307 -5.521 1.00 96.12 170 PHE A N 1
ATOM 1377 C CA . PHE A 1 170 ? 1.273 5.253 -6.834 1.00 96.12 170 PHE A CA 1
ATOM 1378 C C . PHE A 1 170 ? 0.262 5.377 -7.984 1.00 96.12 170 PHE A C 1
ATOM 1380 O O . PHE A 1 170 ? 0.443 6.215 -8.869 1.00 96.12 170 PHE A O 1
ATOM 1387 N N . GLN A 1 171 ? -0.832 4.612 -7.933 1.00 95.44 171 GLN A N 1
ATOM 1388 C CA . GLN A 1 171 ? -1.914 4.683 -8.912 1.00 95.44 171 GLN A CA 1
ATOM 1389 C C . GLN A 1 171 ? -2.491 6.101 -9.009 1.00 95.44 171 GLN A C 1
ATOM 1391 O O . GLN A 1 171 ? -2.526 6.672 -10.096 1.00 95.44 171 GLN A O 1
ATOM 1396 N N . LYS A 1 172 ? -2.869 6.709 -7.876 1.00 95.06 172 LYS A N 1
ATOM 1397 C CA . LYS A 1 172 ? -3.408 8.079 -7.840 1.00 95.06 172 LYS A CA 1
ATOM 1398 C C . LYS A 1 172 ? -2.426 9.103 -8.403 1.00 95.06 172 LYS A C 1
ATOM 1400 O O . LYS A 1 172 ? -2.855 10.067 -9.038 1.00 95.06 172 LYS A O 1
ATOM 1405 N N . THR A 1 173 ? -1.124 8.919 -8.182 1.00 95.56 173 THR A N 1
ATOM 1406 C CA . THR A 1 173 ? -0.101 9.777 -8.784 1.00 95.56 173 THR A CA 1
ATOM 1407 C C . THR A 1 173 ? -0.074 9.626 -10.298 1.00 95.56 173 THR A C 1
ATOM 1409 O O . THR A 1 173 ? -0.154 10.647 -10.974 1.00 95.56 173 THR A O 1
ATOM 1412 N N . ILE A 1 174 ? -0.032 8.403 -10.838 1.00 94.75 174 ILE A N 1
ATOM 1413 C CA . ILE A 1 174 ? -0.082 8.186 -12.293 1.00 94.75 174 ILE A CA 1
ATOM 1414 C C . ILE A 1 174 ? -1.351 8.789 -12.899 1.00 94.75 174 ILE A C 1
ATOM 1416 O O . ILE A 1 174 ? -1.263 9.559 -13.855 1.00 94.75 174 ILE A O 1
ATOM 1420 N N . ASP A 1 175 ? -2.512 8.515 -12.308 1.00 94.44 175 ASP A N 1
ATOM 1421 C CA . ASP A 1 175 ? -3.800 9.008 -12.804 1.00 94.44 175 ASP A CA 1
ATOM 1422 C C . ASP A 1 175 ? -3.870 10.548 -12.774 1.00 94.44 175 ASP A C 1
ATOM 1424 O O . ASP A 1 175 ? -4.517 11.181 -13.611 1.00 94.44 175 ASP A O 1
ATOM 1428 N N . SER A 1 176 ? -3.190 11.184 -11.814 1.00 94.25 176 SER A N 1
ATOM 1429 C CA . SER A 1 176 ? -3.090 12.645 -11.733 1.00 94.25 176 SER A CA 1
ATOM 1430 C C . SER A 1 176 ? -2.097 13.209 -12.748 1.00 94.25 176 SER A C 1
ATOM 1432 O O . SER A 1 176 ? -2.414 14.194 -13.410 1.00 94.25 176 SER A O 1
ATOM 1434 N N . VAL A 1 177 ? -0.938 12.569 -12.931 1.00 92.31 177 VAL A N 1
ATOM 1435 C CA . VAL A 1 177 ? 0.063 12.940 -13.945 1.00 92.31 177 VAL A CA 1
ATOM 1436 C C . VAL A 1 177 ? -0.550 12.883 -15.345 1.00 92.31 177 VAL A C 1
ATOM 1438 O O . VAL A 1 177 ? -0.530 13.886 -16.059 1.00 92.31 177 VAL A O 1
ATOM 1441 N N . ALA A 1 178 ? -1.161 11.751 -15.706 1.00 92.12 178 ALA A N 1
ATOM 1442 C CA . ALA A 1 178 ? -1.774 11.530 -17.015 1.00 92.12 178 ALA A CA 1
ATOM 1443 C C . ALA A 1 178 ? -2.864 12.565 -17.334 1.00 92.12 178 ALA A C 1
ATOM 1445 O O . ALA A 1 178 ? -2.922 13.107 -18.436 1.00 92.12 178 ALA A O 1
ATOM 1446 N N . ARG A 1 179 ? -3.702 12.887 -16.345 1.00 91.69 179 ARG A N 1
ATOM 1447 C CA . ARG A 1 179 ? -4.844 13.795 -16.504 1.00 91.69 179 ARG A CA 1
ATOM 1448 C C . ARG A 1 179 ? -4.462 15.273 -16.492 1.00 91.69 179 ARG A C 1
ATOM 1450 O O . ARG A 1 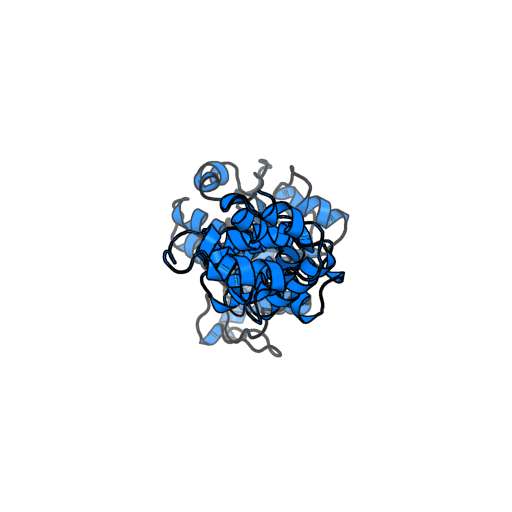179 ? -5.116 16.070 -17.160 1.00 91.69 179 ARG A O 1
ATOM 1457 N N . MET A 1 180 ? -3.459 15.668 -15.707 1.00 90.75 180 MET A N 1
ATOM 1458 C CA . MET A 1 180 ? -3.205 17.084 -15.415 1.00 90.75 180 MET A CA 1
ATOM 1459 C C . MET A 1 180 ? -1.988 17.668 -16.125 1.00 90.75 180 MET A C 1
ATOM 1461 O O . MET A 1 180 ? -1.979 18.871 -16.377 1.00 90.75 180 MET A O 1
ATOM 1465 N N . LEU A 1 181 ? -0.985 16.857 -16.479 1.00 86.44 181 LEU A N 1
ATOM 1466 C CA . LEU A 1 181 ? 0.226 17.358 -17.144 1.00 86.44 181 LEU A CA 1
ATOM 1467 C C . LEU A 1 181 ? 0.080 17.512 -18.668 1.00 86.44 181 LEU A C 1
ATOM 1469 O O . LEU A 1 181 ? 1.063 17.832 -19.329 1.00 86.44 181 LEU A O 1
ATOM 1473 N N . ARG A 1 182 ? -1.132 17.331 -19.223 1.00 87.69 182 ARG A N 1
ATOM 1474 C CA . ARG A 1 182 ? -1.440 17.463 -20.665 1.00 87.69 182 ARG A CA 1
ATOM 1475 C C . ARG A 1 182 ? -0.438 16.706 -21.548 1.00 87.69 182 ARG A C 1
ATOM 1477 O O . ARG A 1 182 ? 0.124 17.263 -22.48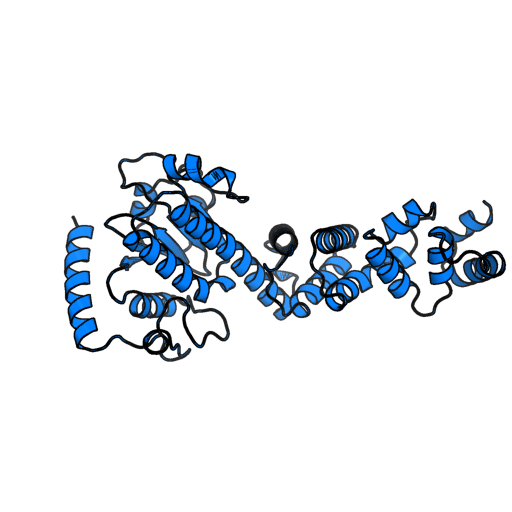8 1.00 87.69 182 ARG A O 1
ATOM 1484 N N . LEU A 1 183 ? -0.189 15.447 -21.202 1.00 89.69 183 LEU A N 1
ATOM 1485 C CA . LEU A 1 183 ? 0.792 14.611 -21.885 1.00 89.69 183 LEU A CA 1
ATOM 1486 C C . LEU A 1 183 ? 0.251 14.099 -23.230 1.00 89.69 183 LEU A C 1
ATOM 1488 O O . LEU A 1 183 ? -0.966 13.956 -23.383 1.00 89.69 183 LEU A O 1
ATOM 1492 N N . PRO A 1 184 ? 1.130 13.779 -24.195 1.00 92.19 184 PRO A N 1
ATOM 1493 C CA . PRO A 1 184 ? 0.739 13.049 -25.395 1.00 92.19 184 PRO A CA 1
ATOM 1494 C C . PRO A 1 184 ? 0.088 11.703 -25.050 1.00 92.19 184 PRO A C 1
ATOM 1496 O O . PRO A 1 184 ? 0.500 11.031 -24.105 1.00 92.19 184 PRO A O 1
ATOM 1499 N N . GLU A 1 185 ? -0.873 11.257 -25.862 1.00 92.81 185 GLU A N 1
ATOM 1500 C CA . GLU A 1 185 ? -1.592 9.988 -25.653 1.00 92.81 185 GLU A CA 1
ATOM 1501 C C . GLU A 1 185 ? -0.645 8.782 -25.528 1.00 92.81 185 GLU A C 1
ATOM 1503 O O . GLU A 1 185 ? -0.849 7.905 -24.691 1.00 92.81 185 GLU A O 1
ATOM 1508 N N . ALA A 1 186 ? 0.445 8.773 -26.300 1.00 90.31 186 ALA A N 1
ATOM 1509 C CA . ALA A 1 186 ? 1.467 7.734 -26.216 1.00 90.31 186 ALA A CA 1
ATOM 1510 C C . ALA A 1 186 ? 2.156 7.681 -24.838 1.00 90.31 186 ALA A C 1
ATOM 1512 O O . ALA A 1 186 ? 2.410 6.592 -24.328 1.00 90.31 186 ALA A O 1
ATOM 1513 N N . GLU A 1 187 ? 2.433 8.831 -24.213 1.00 90.56 187 GLU A N 1
ATOM 1514 C CA . GLU A 1 187 ? 3.007 8.880 -22.862 1.00 90.56 187 GLU A CA 1
ATOM 1515 C C . GLU A 1 187 ? 1.989 8.453 -21.806 1.00 90.56 187 GLU A C 1
ATOM 1517 O O . GLU A 1 187 ? 2.336 7.700 -20.898 1.00 90.56 187 GLU A O 1
ATOM 1522 N N . ILE A 1 188 ? 0.728 8.876 -21.950 1.00 93.62 188 ILE A N 1
ATOM 1523 C CA . ILE A 1 188 ? -0.364 8.446 -21.066 1.00 93.62 188 ILE A CA 1
ATOM 1524 C C . ILE A 1 188 ? -0.474 6.923 -21.084 1.00 93.62 188 ILE A C 1
ATOM 1526 O O . ILE A 1 188 ? -0.432 6.295 -20.029 1.00 93.62 188 ILE A O 1
ATOM 1530 N N . LYS A 1 189 ? -0.508 6.319 -22.275 1.00 92.31 189 LYS A N 1
ATOM 1531 C CA . LYS A 1 189 ? -0.578 4.866 -22.429 1.00 92.31 189 LYS A CA 1
ATOM 1532 C C . LYS A 1 189 ? 0.601 4.156 -21.759 1.00 92.31 189 LYS A C 1
ATOM 1534 O O . LYS A 1 189 ? 0.408 3.155 -21.079 1.00 92.31 189 LYS A O 1
ATOM 1539 N N . VAL A 1 190 ? 1.818 4.682 -21.901 1.00 91.25 190 VAL A N 1
ATOM 1540 C CA . VAL A 1 190 ? 3.008 4.122 -21.237 1.00 91.25 190 VAL A CA 1
ATOM 1541 C C . VAL A 1 190 ? 2.889 4.188 -19.711 1.00 91.25 190 VAL A C 1
ATOM 1543 O O . VAL A 1 190 ? 3.289 3.244 -19.026 1.00 91.25 190 VAL A O 1
ATOM 1546 N N . LEU A 1 191 ? 2.338 5.273 -19.160 1.00 94.00 191 LEU A N 1
ATOM 1547 C CA . LEU A 1 191 ? 2.084 5.387 -17.723 1.00 94.00 191 LEU A CA 1
ATOM 1548 C C . LEU A 1 191 ? 1.027 4.379 -17.256 1.00 94.00 191 LEU A C 1
ATOM 1550 O O . LEU A 1 191 ? 1.225 3.719 -16.237 1.00 94.00 191 LEU A O 1
ATOM 1554 N N . GLU A 1 192 ? -0.060 4.221 -18.009 1.00 94.94 19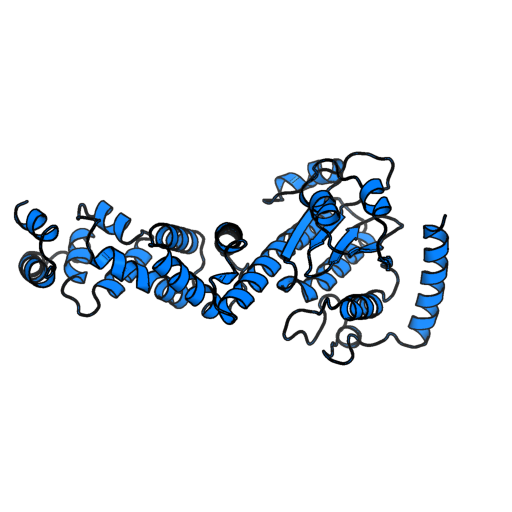2 GLU A N 1
ATOM 1555 C CA . GLU A 1 192 ? -1.122 3.254 -17.712 1.00 94.94 192 GLU A CA 1
ATOM 1556 C C . GLU A 1 192 ? -0.612 1.810 -17.760 1.00 94.94 192 GLU A C 1
ATOM 1558 O O . GLU A 1 192 ? -0.866 1.043 -16.836 1.00 94.94 192 GLU A O 1
ATOM 1563 N N . GLU A 1 193 ? 0.198 1.450 -18.758 1.00 93.88 193 GLU A N 1
ATOM 1564 C CA . GLU A 1 193 ? 0.820 0.123 -18.841 1.00 93.88 193 GLU A CA 1
ATOM 1565 C C . GLU A 1 193 ? 1.711 -0.175 -17.624 1.00 93.88 193 GLU A C 1
ATOM 1567 O O . GLU A 1 193 ? 1.734 -1.301 -17.122 1.00 93.88 193 GLU A O 1
ATOM 1572 N N . ARG A 1 194 ? 2.443 0.828 -17.118 1.00 94.81 194 ARG A N 1
ATOM 1573 C CA . ARG A 1 194 ? 3.278 0.688 -15.912 1.00 94.81 194 ARG A CA 1
ATOM 1574 C C . ARG A 1 194 ? 2.431 0.569 -14.655 1.00 94.81 194 ARG A C 1
ATOM 1576 O O . ARG A 1 194 ? 2.732 -0.278 -13.813 1.00 94.81 194 ARG A O 1
ATOM 1583 N N . ARG A 1 195 ? 1.387 1.394 -14.533 1.00 96.44 195 ARG A N 1
ATOM 1584 C CA . ARG A 1 195 ? 0.402 1.312 -13.450 1.00 96.44 195 ARG A CA 1
ATOM 1585 C C . ARG A 1 195 ? -0.152 -0.106 -13.370 1.00 96.44 195 ARG A C 1
ATOM 1587 O O . ARG A 1 195 ? 0.025 -0.784 -12.362 1.00 96.44 195 ARG A O 1
ATOM 1594 N N . ASP A 1 196 ? -0.727 -0.570 -14.470 1.00 96.94 196 ASP A N 1
ATOM 1595 C CA . ASP A 1 196 ? -1.428 -1.844 -14.542 1.00 96.94 196 ASP A CA 1
ATOM 1596 C C . ASP A 1 196 ? -0.480 -3.034 -14.334 1.00 96.94 196 ASP A C 1
ATOM 1598 O O . ASP A 1 196 ? -0.845 -4.008 -13.677 1.00 96.94 196 ASP A O 1
ATOM 1602 N N . PHE A 1 197 ? 0.771 -2.954 -14.801 1.00 97.06 197 PHE A N 1
ATOM 1603 C CA . PHE A 1 197 ? 1.778 -3.974 -14.504 1.00 97.06 197 PHE A CA 1
ATOM 1604 C C . PHE A 1 197 ? 2.040 -4.103 -12.997 1.00 97.06 197 PHE A C 1
ATOM 1606 O O . PHE A 1 197 ? 1.997 -5.213 -12.459 1.00 97.06 197 PHE A O 1
ATOM 1613 N N . TRP A 1 198 ? 2.282 -2.985 -12.303 1.00 97.62 198 TRP A N 1
ATOM 1614 C CA . TRP A 1 198 ? 2.566 -2.987 -10.864 1.00 97.62 198 TRP A CA 1
ATOM 1615 C C . TRP A 1 198 ? 1.348 -3.337 -10.004 1.00 97.62 198 TRP A C 1
ATOM 1617 O O . TRP A 1 198 ? 1.534 -3.830 -8.890 1.00 97.62 198 TRP A O 1
ATOM 1627 N N . ALA A 1 199 ? 0.125 -3.183 -10.525 1.00 96.62 199 ALA A N 1
ATOM 1628 C CA . ALA A 1 199 ? -1.098 -3.657 -9.871 1.00 96.62 199 ALA A CA 1
ATOM 1629 C C . ALA A 1 199 ? -1.015 -5.143 -9.503 1.00 96.62 199 ALA A C 1
ATOM 1631 O O . ALA A 1 199 ? -1.489 -5.554 -8.448 1.00 96.62 199 ALA A O 1
ATOM 1632 N N . ASN A 1 200 ? -0.342 -5.943 -10.336 1.00 97.25 200 ASN A N 1
ATOM 1633 C CA . ASN A 1 200 ? -0.174 -7.380 -10.120 1.00 97.25 200 ASN A CA 1
ATOM 1634 C C . ASN A 1 200 ? 0.805 -7.714 -8.982 1.00 97.25 200 ASN A C 1
ATOM 1636 O O . ASN A 1 200 ? 0.989 -8.887 -8.683 1.00 97.25 200 ASN A O 1
ATOM 1640 N N . TYR A 1 201 ? 1.436 -6.717 -8.357 1.00 97.06 201 TYR A N 1
ATOM 1641 C CA . TYR A 1 201 ? 2.370 -6.872 -7.235 1.00 97.06 201 TYR A CA 1
ATOM 1642 C C . TYR A 1 201 ? 1.960 -6.046 -6.006 1.00 97.06 201 TYR A C 1
ATOM 1644 O O . TYR A 1 201 ? 2.727 -5.975 -5.039 1.00 97.06 201 TYR A O 1
ATOM 1652 N N . SER A 1 202 ? 0.781 -5.408 -6.037 1.00 95.19 202 SER A N 1
ATOM 1653 C CA . SER A 1 202 ? 0.303 -4.472 -5.011 1.00 95.19 202 SER A CA 1
ATOM 1654 C C . SER A 1 202 ? 0.438 -5.016 -3.593 1.00 95.19 202 SER A C 1
ATOM 1656 O O . SER A 1 202 ? 0.933 -4.327 -2.706 1.00 95.19 202 SER A O 1
ATOM 1658 N N . ASP A 1 203 ? 0.090 -6.284 -3.387 1.00 91.69 203 ASP A N 1
ATOM 1659 C CA . ASP A 1 203 ? -0.024 -6.911 -2.069 1.00 91.69 203 ASP A CA 1
ATOM 1660 C C . ASP A 1 203 ? 1.344 -7.169 -1.423 1.00 91.69 203 ASP A C 1
ATOM 1662 O O . ASP A 1 203 ? 1.439 -7.521 -0.246 1.00 91.69 203 ASP A O 1
ATOM 1666 N N . ARG A 1 204 ? 2.422 -7.019 -2.200 1.00 92.62 204 ARG A N 1
ATOM 1667 C CA . ARG A 1 204 ? 3.805 -7.255 -1.774 1.00 92.62 204 ARG A CA 1
ATOM 1668 C C . ARG A 1 204 ? 4.561 -5.964 -1.456 1.00 92.62 204 ARG A C 1
ATOM 1670 O O . ARG A 1 204 ? 5.690 -6.038 -0.964 1.00 92.62 204 ARG A O 1
ATOM 1677 N N . ILE A 1 205 ? 3.974 -4.797 -1.730 1.00 95.69 205 ILE A N 1
ATOM 1678 C CA . ILE A 1 205 ? 4.628 -3.495 -1.553 1.00 95.69 205 ILE A CA 1
ATOM 1679 C C . ILE A 1 205 ? 4.616 -3.108 -0.071 1.00 95.69 205 ILE A C 1
ATOM 1681 O O . ILE A 1 205 ? 3.612 -2.678 0.487 1.00 95.69 205 ILE A O 1
ATOM 1685 N N . GLN A 1 206 ? 5.765 -3.198 0.589 1.00 94.12 206 GLN A N 1
ATOM 1686 C CA . GLN A 1 206 ? 5.878 -2.891 2.019 1.00 94.12 206 GLN A CA 1
ATOM 1687 C C . GLN A 1 206 ? 5.816 -1.389 2.292 1.00 94.12 206 GLN A C 1
ATOM 1689 O O . GLN A 1 206 ? 5.242 -0.948 3.287 1.00 94.12 206 GLN A O 1
ATOM 1694 N N . ARG A 1 207 ? 6.444 -0.600 1.418 1.00 94.25 207 ARG A N 1
ATOM 1695 C CA . ARG A 1 207 ? 6.505 0.861 1.491 1.00 94.25 207 ARG A CA 1
ATOM 1696 C C . ARG A 1 207 ? 6.569 1.433 0.088 1.00 94.25 207 ARG A C 1
ATOM 1698 O O . ARG A 1 207 ? 7.136 0.809 -0.809 1.00 94.25 207 ARG A O 1
ATOM 1705 N N . VAL A 1 208 ? 6.054 2.644 -0.065 1.00 96.38 208 VAL A N 1
ATOM 1706 C CA . VAL A 1 208 ? 6.201 3.437 -1.281 1.00 96.38 208 VAL A CA 1
ATOM 1707 C C . VAL A 1 208 ? 6.810 4.791 -0.940 1.00 96.38 208 VAL A C 1
ATOM 1709 O O . VAL A 1 208 ? 6.543 5.350 0.124 1.00 96.38 208 VAL A O 1
ATOM 1712 N N . ARG A 1 209 ? 7.648 5.316 -1.831 1.00 97.31 209 ARG A N 1
ATOM 1713 C CA . ARG A 1 209 ? 8.057 6.719 -1.815 1.00 97.31 209 ARG A CA 1
ATOM 1714 C C . ARG A 1 209 ? 7.885 7.301 -3.203 1.00 97.31 209 ARG A C 1
ATOM 1716 O O . ARG A 1 209 ? 8.403 6.753 -4.171 1.00 97.31 209 ARG A O 1
ATOM 1723 N N . LEU A 1 210 ? 7.194 8.429 -3.264 1.00 97.12 210 LEU A N 1
ATOM 1724 C CA . LEU A 1 210 ? 6.966 9.172 -4.492 1.00 97.12 210 LEU A CA 1
ATOM 1725 C C . LEU A 1 210 ? 7.871 10.397 -4.510 1.00 97.12 210 LEU A C 1
ATOM 1727 O O . LEU A 1 210 ? 7.946 11.140 -3.527 1.00 97.12 210 LEU A O 1
ATOM 1731 N N . LEU A 1 211 ? 8.571 10.580 -5.621 1.00 96.50 211 LEU A N 1
ATOM 1732 C CA . LEU A 1 211 ? 9.444 11.712 -5.877 1.00 96.50 211 LEU A CA 1
ATOM 1733 C C . LEU A 1 211 ? 8.943 12.415 -7.136 1.00 96.50 211 LEU A C 1
ATOM 1735 O O . LEU A 1 211 ? 8.858 11.799 -8.198 1.00 96.50 211 LEU A O 1
ATOM 1739 N N . LEU A 1 212 ? 8.599 13.690 -7.018 1.00 95.56 212 LEU A N 1
ATOM 1740 C CA . LEU A 1 212 ? 8.037 14.471 -8.115 1.00 95.56 212 LEU A CA 1
ATOM 1741 C C . LEU A 1 212 ? 8.986 15.614 -8.481 1.00 95.56 212 LEU A C 1
ATOM 1743 O O . LEU A 1 212 ? 9.494 16.283 -7.579 1.00 95.56 212 LEU A O 1
ATOM 1747 N N . PRO A 1 213 ? 9.192 15.911 -9.773 1.00 94.44 213 PRO A N 1
ATOM 1748 C CA . PRO A 1 213 ? 9.787 17.174 -10.185 1.00 94.44 213 PRO A CA 1
ATOM 1749 C C . PRO A 1 213 ? 8.985 18.359 -9.642 1.00 94.44 213 PRO A C 1
ATOM 1751 O O . PRO A 1 213 ? 7.759 18.271 -9.520 1.00 94.44 213 PRO A O 1
ATOM 1754 N N . GLN A 1 214 ? 9.648 19.491 -9.385 1.00 94.38 214 GLN A N 1
ATOM 1755 C CA . GLN A 1 214 ? 8.998 20.708 -8.881 1.00 94.38 214 GLN A CA 1
ATOM 1756 C C . GLN A 1 214 ? 7.785 21.119 -9.733 1.00 94.38 214 GLN A C 1
ATOM 1758 O O . GLN A 1 214 ? 6.725 21.422 -9.191 1.00 94.38 214 GLN A O 1
ATOM 1763 N N . SER A 1 215 ? 7.902 21.051 -11.062 1.00 92.31 215 SER A N 1
ATOM 1764 C CA . SER A 1 215 ? 6.811 21.359 -11.999 1.00 92.31 215 SER A CA 1
ATOM 1765 C C . SER A 1 215 ? 5.579 20.469 -11.805 1.00 92.31 215 SER A C 1
ATOM 1767 O O . SER A 1 215 ? 4.437 20.929 -11.874 1.00 92.31 215 SER A O 1
ATOM 1769 N N . SER A 1 216 ? 5.804 19.189 -11.519 1.00 94.06 216 SER A N 1
ATOM 1770 C CA . SER A 1 216 ? 4.740 18.203 -11.344 1.00 94.06 216 SER A CA 1
ATOM 1771 C C . SER A 1 216 ? 4.106 18.363 -9.968 1.00 94.06 216 SER A C 1
ATOM 1773 O O . SER A 1 216 ? 2.886 18.454 -9.870 1.00 94.06 216 SER A O 1
ATOM 1775 N N . ALA A 1 217 ? 4.921 18.547 -8.924 1.00 94.62 217 ALA A N 1
ATOM 1776 C CA . ALA A 1 217 ? 4.459 18.869 -7.576 1.00 94.62 217 ALA A CA 1
ATOM 1777 C C . ALA A 1 217 ? 3.577 20.130 -7.544 1.00 94.62 217 ALA A C 1
ATOM 1779 O O . ALA A 1 217 ? 2.503 20.108 -6.947 1.00 94.62 217 ALA A O 1
ATOM 1780 N N . SER A 1 218 ? 3.974 21.199 -8.241 1.00 94.00 218 SER A N 1
ATOM 1781 C CA . SER A 1 218 ? 3.175 22.426 -8.353 1.00 94.00 218 SER A CA 1
ATOM 1782 C C . SER A 1 218 ? 1.841 22.217 -9.079 1.00 94.00 218 SER A C 1
ATOM 1784 O O . SER A 1 218 ? 0.880 22.925 -8.792 1.00 94.00 218 SER A O 1
ATOM 1786 N N . THR A 1 219 ? 1.760 21.245 -9.992 1.00 92.62 219 THR A N 1
ATOM 1787 C CA . THR A 1 219 ? 0.557 21.007 -10.803 1.00 92.62 219 THR A CA 1
ATOM 1788 C C . THR A 1 219 ? -0.417 20.034 -10.146 1.00 92.62 219 THR A C 1
ATOM 1790 O O . THR A 1 219 ? -1.618 20.283 -10.159 1.00 92.62 219 THR A O 1
ATOM 1793 N N . ILE A 1 220 ? 0.071 18.927 -9.580 1.00 93.25 220 ILE A N 1
ATOM 1794 C CA . ILE A 1 220 ? -0.784 17.841 -9.069 1.00 93.25 220 ILE A CA 1
ATOM 1795 C C . ILE A 1 220 ? -0.726 17.685 -7.551 1.00 93.25 220 ILE A C 1
ATOM 1797 O O . ILE A 1 220 ? -1.582 17.013 -6.983 1.00 93.25 220 ILE A O 1
ATOM 1801 N N . GLY A 1 221 ? 0.254 18.297 -6.878 1.00 89.81 221 GLY A N 1
ATOM 1802 C CA . GLY A 1 221 ? 0.531 18.056 -5.461 1.00 89.81 221 GLY A CA 1
ATOM 1803 C C . GLY A 1 221 ? -0.656 18.341 -4.545 1.00 89.81 221 GLY A C 1
ATOM 1804 O O . GLY A 1 221 ? -0.880 17.595 -3.602 1.00 89.81 221 GLY A O 1
ATOM 1805 N N . TYR A 1 222 ? -1.481 19.344 -4.865 1.00 88.81 222 TYR A N 1
ATOM 1806 C CA . TYR A 1 222 ? -2.683 19.662 -4.085 1.00 88.81 222 TYR A CA 1
ATOM 1807 C C . TYR A 1 222 ? -3.775 18.576 -4.154 1.00 88.81 222 TYR A C 1
ATOM 1809 O O . TYR A 1 222 ? -4.653 18.541 -3.294 1.00 88.81 222 TYR A O 1
ATOM 1817 N N . GLN A 1 223 ? -3.752 17.704 -5.171 1.00 88.50 223 GLN A N 1
ATOM 1818 C CA . GLN A 1 223 ? -4.677 16.569 -5.288 1.00 88.50 223 GLN A CA 1
ATOM 1819 C C . GLN A 1 223 ? -4.171 15.327 -4.550 1.00 88.50 223 GLN A C 1
ATOM 1821 O O . GLN A 1 223 ? -4.958 14.430 -4.239 1.00 88.50 223 GLN A O 1
ATOM 1826 N N . LEU A 1 224 ? -2.867 15.256 -4.272 1.00 88.69 224 LEU A N 1
ATOM 1827 C CA . LEU A 1 224 ? -2.264 14.126 -3.584 1.00 88.69 224 LEU A CA 1
ATOM 1828 C C . LEU A 1 224 ? -2.469 14.302 -2.077 1.00 88.69 224 LEU A C 1
ATOM 1830 O O . LEU A 1 22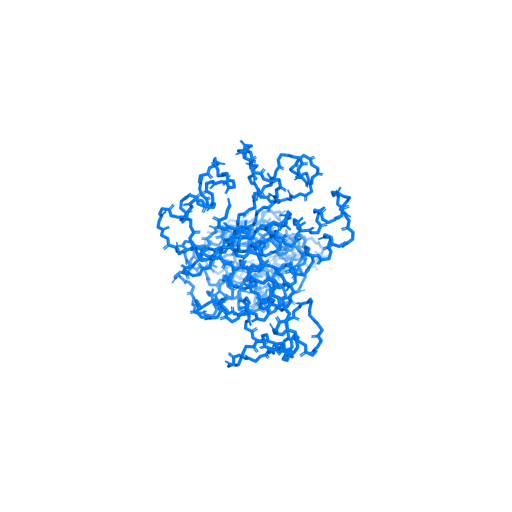4 ? -1.826 15.117 -1.428 1.00 88.69 224 LEU A O 1
ATOM 1834 N N . GLN A 1 225 ? -3.390 13.527 -1.510 1.00 86.56 225 GLN A N 1
ATOM 1835 C CA . GLN A 1 225 ? -3.685 13.519 -0.071 1.00 86.56 225 GLN A CA 1
ATOM 1836 C C . GLN A 1 225 ? -2.731 12.596 0.712 1.00 86.56 225 GLN A C 1
ATOM 1838 O O . GLN A 1 225 ? -3.145 11.926 1.653 1.00 86.56 225 GLN A O 1
ATOM 1843 N N . PHE A 1 226 ? -1.476 12.497 0.278 1.00 88.94 226 PHE A N 1
ATOM 1844 C CA . PHE A 1 226 ? -0.443 11.639 0.859 1.00 88.94 226 PHE A CA 1
ATOM 1845 C C . PHE A 1 226 ? 0.945 12.224 0.587 1.00 88.94 226 PHE A C 1
ATOM 1847 O O . PHE A 1 226 ? 1.120 13.053 -0.308 1.00 88.94 226 PHE A O 1
ATOM 1854 N N . ASP A 1 227 ? 1.936 11.771 1.352 1.00 90.62 227 ASP A N 1
ATOM 1855 C CA . ASP A 1 227 ? 3.286 12.324 1.305 1.00 90.62 227 ASP A CA 1
ATOM 1856 C C . ASP A 1 227 ? 4.021 12.001 -0.005 1.00 90.62 227 ASP A C 1
ATOM 1858 O O . ASP A 1 227 ? 4.047 10.865 -0.487 1.00 90.62 227 ASP A O 1
ATOM 1862 N N . PHE A 1 228 ? 4.712 13.007 -0.535 1.00 94.12 228 PHE A N 1
ATOM 1863 C CA . PHE A 1 228 ? 5.684 12.885 -1.618 1.00 94.12 228 PHE A CA 1
ATOM 1864 C C . PHE A 1 228 ? 6.880 13.804 -1.339 1.00 94.12 228 PHE A C 1
ATOM 1866 O O . PHE A 1 228 ? 6.801 14.735 -0.538 1.00 94.12 228 PHE A O 1
ATOM 1873 N N . SER A 1 229 ? 8.023 13.541 -1.971 1.00 95.25 229 SER A N 1
ATOM 1874 C CA . SER A 1 229 ? 9.181 14.443 -1.932 1.00 95.25 229 SER A CA 1
ATOM 1875 C C . SER A 1 229 ? 9.342 15.157 -3.267 1.00 95.25 229 SER A C 1
ATOM 1877 O O . SER A 1 229 ? 9.031 14.600 -4.317 1.00 95.25 229 SER A O 1
ATOM 1879 N N . ILE A 1 230 ? 9.866 16.376 -3.227 1.00 95.06 230 ILE A N 1
ATOM 1880 C CA . ILE A 1 230 ? 10.241 17.106 -4.435 1.00 95.06 230 ILE A CA 1
ATOM 1881 C C . ILE A 1 230 ? 11.675 16.720 -4.804 1.00 95.06 230 ILE A C 1
ATOM 1883 O O . ILE A 1 230 ? 12.556 16.715 -3.943 1.00 95.06 230 ILE A O 1
ATOM 1887 N N . LEU A 1 231 ? 11.894 16.369 -6.070 1.00 94.38 231 LEU A N 1
ATOM 1888 C CA . LEU A 1 231 ? 13.220 16.088 -6.609 1.00 94.38 231 LEU A CA 1
ATOM 1889 C C . LEU A 1 231 ? 14.023 17.393 -6.718 1.00 94.38 231 LEU A C 1
ATOM 1891 O O . LEU A 1 231 ? 13.522 18.345 -7.322 1.00 94.38 231 LEU A O 1
ATOM 1895 N N . PRO A 1 232 ? 15.253 17.452 -6.177 1.00 93.06 232 PRO A N 1
ATOM 1896 C CA . PRO A 1 232 ? 16.150 18.567 -6.443 1.00 93.06 232 PRO A CA 1
ATOM 1897 C C . PRO A 1 232 ? 16.594 18.547 -7.912 1.00 93.06 232 PRO A C 1
ATOM 1899 O O . PRO A 1 232 ? 16.753 17.477 -8.504 1.00 93.06 232 PRO A O 1
ATOM 1902 N N . GLU A 1 233 ? 16.819 19.725 -8.488 1.00 88.25 233 GLU A N 1
ATOM 1903 C CA . GLU A 1 233 ? 17.380 19.852 -9.834 1.00 88.25 233 GLU A CA 1
ATOM 1904 C C . GLU A 1 233 ? 18.857 19.437 -9.831 1.00 88.25 233 GLU A C 1
ATOM 1906 O O . GLU A 1 233 ? 19.664 19.982 -9.080 1.00 88.25 233 GLU A O 1
ATOM 1911 N N . ASP A 1 234 ? 19.210 18.455 -10.662 1.00 89.25 234 ASP A N 1
ATOM 1912 C CA . ASP A 1 234 ? 20.576 17.925 -10.783 1.00 89.25 234 ASP A CA 1
ATOM 1913 C C . ASP A 1 234 ? 21.034 17.768 -12.247 1.00 89.25 234 ASP A C 1
ATOM 1915 O O . ASP A 1 234 ? 22.000 17.066 -12.534 1.00 89.25 234 ASP A O 1
ATOM 1919 N N . GLY A 1 235 ? 20.327 18.408 -13.187 1.00 86.31 235 GLY A N 1
ATOM 1920 C CA . GLY A 1 235 ? 20.584 18.305 -14.628 1.00 86.31 235 GLY A CA 1
ATOM 1921 C C . GLY A 1 235 ? 20.043 17.030 -15.288 1.00 86.31 235 GLY A C 1
ATOM 1922 O O . GLY A 1 235 ? 20.149 16.891 -16.506 1.00 86.31 235 GLY A O 1
ATOM 1923 N N . SER A 1 236 ? 19.439 16.111 -14.527 1.00 87.38 236 SER A N 1
ATOM 1924 C CA . SER A 1 236 ? 18.750 14.948 -15.094 1.00 87.38 236 SER A CA 1
ATOM 1925 C C . SER A 1 236 ? 17.461 15.340 -15.822 1.00 87.38 236 SER A C 1
ATOM 1927 O O . SER A 1 236 ? 16.793 16.311 -15.471 1.00 87.38 236 SER A O 1
ATOM 1929 N N . GLU A 1 237 ? 17.068 14.522 -16.801 1.00 87.44 237 GLU A N 1
ATOM 1930 C CA . GLU A 1 237 ? 15.754 14.609 -17.449 1.00 87.44 237 GLU A CA 1
ATOM 1931 C C . GLU A 1 237 ? 14.626 14.559 -16.401 1.00 87.44 237 GLU A C 1
ATOM 1933 O O . GLU A 1 237 ? 14.627 13.702 -15.513 1.00 87.44 237 GLU A O 1
ATOM 1938 N N . LEU A 1 238 ? 13.670 15.488 -16.502 1.00 87.31 238 LEU A N 1
ATOM 1939 C CA . LEU A 1 238 ? 12.566 15.596 -15.552 1.00 87.31 238 LEU A CA 1
ATOM 1940 C C . LEU A 1 238 ? 11.645 14.378 -15.660 1.00 87.31 238 LEU A C 1
ATOM 1942 O O . LEU A 1 238 ? 11.017 14.142 -16.690 1.00 87.31 238 LEU A O 1
ATOM 1946 N N . THR A 1 239 ? 11.515 13.640 -14.564 1.00 92.06 239 THR A N 1
ATOM 1947 C CA . THR A 1 239 ? 10.596 12.507 -14.457 1.00 92.06 239 THR A CA 1
ATOM 1948 C C . THR A 1 239 ? 10.147 12.332 -13.017 1.00 92.06 239 THR A C 1
ATOM 1950 O O . THR A 1 239 ? 10.925 12.522 -12.083 1.00 92.06 239 THR A O 1
ATOM 1953 N N . GLU A 1 240 ? 8.897 11.927 -12.821 1.00 94.38 240 GLU A N 1
ATOM 1954 C CA . GLU A 1 240 ? 8.462 11.354 -11.555 1.00 94.38 240 GLU A CA 1
ATOM 1955 C C . GLU A 1 240 ? 9.154 10.014 -11.334 1.00 94.38 240 GLU A C 1
ATOM 1957 O O . GLU A 1 240 ? 9.471 9.283 -12.281 1.00 94.38 240 GLU A O 1
ATOM 1962 N N . VAL A 1 241 ? 9.383 9.698 -10.067 1.00 96.00 241 VAL A N 1
ATOM 1963 C CA . VAL A 1 241 ? 9.989 8.444 -9.646 1.00 96.00 241 VAL A CA 1
ATOM 1964 C C . VAL A 1 241 ? 9.156 7.849 -8.523 1.00 96.00 241 VAL A C 1
ATOM 1966 O O . VAL A 1 241 ? 8.816 8.530 -7.555 1.00 96.00 241 VAL A O 1
ATOM 1969 N N . CYS A 1 242 ? 8.858 6.559 -8.628 1.00 97.50 242 CYS A N 1
ATOM 1970 C CA . CYS A 1 242 ? 8.274 5.785 -7.543 1.00 97.50 242 CYS A CA 1
ATOM 1971 C C . CYS A 1 242 ? 9.262 4.731 -7.069 1.00 97.50 242 CYS A C 1
ATOM 1973 O O . CYS A 1 242 ? 9.844 4.006 -7.871 1.00 97.50 242 CYS A O 1
ATOM 1975 N N . ILE A 1 243 ? 9.438 4.633 -5.756 1.00 98.25 243 ILE A N 1
ATOM 1976 C CA . ILE A 1 243 ? 10.277 3.622 -5.126 1.00 98.25 243 ILE A CA 1
ATOM 1977 C C . ILE A 1 243 ? 9.369 2.677 -4.347 1.00 98.25 243 ILE A C 1
ATOM 1979 O O . ILE A 1 243 ? 8.755 3.077 -3.357 1.00 98.25 243 ILE A O 1
ATOM 1983 N N . PHE A 1 244 ? 9.318 1.420 -4.771 1.00 98.12 244 PHE A N 1
ATOM 1984 C CA . PHE A 1 244 ? 8.617 0.337 -4.092 1.00 98.12 244 PHE A CA 1
ATOM 1985 C C . PHE A 1 244 ? 9.598 -0.469 -3.248 1.00 98.12 244 PHE A C 1
ATOM 1987 O O . PHE A 1 244 ? 10.606 -0.957 -3.758 1.00 98.12 244 PHE A O 1
ATOM 1994 N N . GLN A 1 245 ? 9.303 -0.651 -1.964 1.00 97.25 245 GLN A N 1
ATOM 1995 C CA . GLN A 1 245 ? 10.056 -1.566 -1.112 1.00 97.25 245 GLN A CA 1
ATOM 1996 C C . GLN A 1 245 ? 9.414 -2.955 -1.132 1.00 97.25 245 GLN A C 1
ATOM 1998 O O . GLN A 1 245 ? 8.266 -3.115 -0.718 1.00 97.25 245 GLN A O 1
ATOM 2003 N N . PHE A 1 246 ? 10.184 -3.960 -1.536 1.00 95.88 246 PHE A N 1
ATOM 2004 C CA . PHE A 1 246 ? 9.855 -5.379 -1.407 1.00 95.88 246 PHE A CA 1
ATOM 2005 C C . PHE A 1 246 ? 10.736 -6.033 -0.331 1.00 95.88 246 PHE A C 1
ATOM 2007 O O . PHE A 1 246 ? 11.553 -5.376 0.316 1.00 95.88 246 PHE A O 1
ATOM 2014 N N . SER A 1 247 ? 10.595 -7.347 -0.129 1.00 90.62 247 SER A N 1
ATOM 2015 C CA . SER A 1 247 ? 11.328 -8.089 0.905 1.00 90.62 247 SER A CA 1
ATOM 2016 C C . SER A 1 247 ? 12.842 -7.867 0.850 1.00 90.62 247 SER A C 1
ATOM 2018 O O . SER A 1 247 ? 13.400 -7.372 1.822 1.00 90.62 247 SER A O 1
ATOM 2020 N N . ASN A 1 248 ? 13.491 -8.158 -0.284 1.00 95.56 248 ASN A N 1
ATOM 2021 C CA . ASN A 1 248 ? 14.957 -8.102 -0.420 1.00 95.56 248 ASN A CA 1
ATOM 2022 C C . ASN A 1 248 ? 15.459 -6.983 -1.344 1.00 95.56 248 ASN A C 1
ATOM 2024 O O . ASN A 1 248 ? 16.664 -6.753 -1.435 1.00 95.56 248 ASN A O 1
ATOM 2028 N N . TYR A 1 249 ? 14.552 -6.283 -2.026 1.00 97.81 249 TYR A N 1
ATOM 2029 C CA . TYR A 1 249 ? 14.893 -5.292 -3.044 1.00 97.81 249 TYR A CA 1
ATOM 2030 C C . TYR A 1 249 ? 14.001 -4.058 -2.946 1.00 97.81 249 TYR A C 1
ATOM 2032 O O . TYR A 1 249 ? 12.864 -4.134 -2.481 1.00 97.81 249 TYR A O 1
ATOM 2040 N N . CYS A 1 250 ? 14.512 -2.943 -3.450 1.00 98.00 250 CYS A N 1
ATOM 2041 C CA . CYS A 1 250 ? 13.741 -1.755 -3.774 1.00 98.00 250 CYS A CA 1
ATOM 2042 C C . CYS A 1 250 ? 13.656 -1.633 -5.296 1.00 98.00 250 CYS A C 1
ATOM 2044 O O . CYS A 1 250 ? 14.695 -1.603 -5.958 1.00 98.00 250 CYS A O 1
ATOM 2046 N N . ALA A 1 251 ? 12.442 -1.569 -5.842 1.00 98.19 251 ALA A N 1
ATOM 2047 C CA . ALA A 1 251 ? 12.222 -1.277 -7.253 1.00 98.19 251 ALA A CA 1
ATOM 2048 C C . ALA A 1 251 ? 12.014 0.224 -7.439 1.00 98.19 251 ALA A C 1
ATOM 2050 O O . ALA A 1 251 ? 11.142 0.811 -6.805 1.00 98.19 251 ALA A O 1
ATOM 2051 N N . VAL A 1 252 ? 12.813 0.838 -8.300 1.00 97.75 252 VAL A N 1
ATOM 2052 C CA . VAL A 1 252 ? 12.724 2.254 -8.649 1.00 97.75 252 VAL A CA 1
ATOM 2053 C C . VAL A 1 252 ? 12.157 2.359 -10.057 1.00 97.75 252 VAL A C 1
ATOM 2055 O O . VAL A 1 252 ? 12.832 1.979 -11.008 1.00 97.75 252 VAL A O 1
ATOM 2058 N N . GLU A 1 253 ? 10.939 2.872 -10.181 1.00 97.06 253 GLU A N 1
ATOM 2059 C CA . GLU A 1 253 ? 10.267 3.152 -11.449 1.00 97.06 253 GLU A CA 1
ATOM 2060 C C . GLU A 1 253 ? 10.434 4.626 -11.814 1.00 97.06 253 GLU A C 1
ATOM 2062 O O . GLU A 1 253 ? 9.968 5.496 -11.079 1.00 97.06 253 GLU A O 1
ATOM 2067 N N . PHE A 1 254 ? 11.027 4.908 -12.970 1.00 94.31 254 PHE A N 1
ATOM 2068 C CA . PHE A 1 254 ? 11.024 6.245 -13.567 1.00 94.31 254 PHE A CA 1
ATOM 2069 C C . PHE A 1 254 ? 9.829 6.342 -14.508 1.00 94.31 254 PHE A C 1
ATOM 2071 O O . PHE A 1 254 ? 9.648 5.445 -15.318 1.00 94.31 254 PHE A O 1
ATOM 2078 N N . PHE A 1 255 ? 8.989 7.371 -14.403 1.00 90.94 255 PHE A N 1
ATOM 2079 C CA . PHE A 1 255 ? 7.682 7.423 -15.080 1.00 90.94 255 PHE A CA 1
ATOM 2080 C C . PHE A 1 255 ? 7.750 7.912 -16.522 1.00 90.94 255 PHE A C 1
ATOM 2082 O O . PHE A 1 255 ? 6.998 7.443 -17.374 1.00 90.94 255 PHE A O 1
ATOM 2089 N N . ARG A 1 256 ? 8.640 8.855 -16.810 1.00 85.31 256 ARG A N 1
ATOM 2090 C CA . ARG A 1 256 ? 8.719 9.539 -18.099 1.00 85.31 256 ARG A CA 1
ATOM 2091 C C . ARG A 1 256 ? 10.165 9.650 -18.561 1.00 85.31 256 ARG A C 1
ATOM 2093 O O . ARG A 1 256 ? 11.099 9.302 -17.839 1.00 85.31 256 ARG A O 1
ATOM 2100 N N . GLY A 1 257 ? 10.315 10.116 -19.791 1.00 78.19 257 GLY A N 1
ATOM 2101 C CA . GLY A 1 257 ? 11.601 10.367 -20.415 1.00 78.19 257 GLY A CA 1
ATOM 2102 C C . GLY A 1 257 ? 12.076 9.259 -21.344 1.00 78.19 257 GLY A C 1
ATOM 2103 O O . GLY A 1 257 ? 11.551 8.142 -21.377 1.00 78.19 257 GLY A O 1
ATOM 2104 N N . THR A 1 258 ? 13.093 9.605 -22.124 1.00 70.81 258 THR A N 1
ATOM 2105 C CA . THR A 1 258 ? 13.649 8.756 -23.191 1.00 70.81 258 THR A CA 1
ATOM 2106 C C . THR A 1 258 ? 14.312 7.482 -22.660 1.00 70.81 258 THR A C 1
ATOM 2108 O O . THR A 1 258 ? 14.321 6.451 -23.332 1.00 70.81 258 THR A O 1
ATOM 2111 N N . LYS A 1 259 ? 14.805 7.523 -21.417 1.00 70.94 259 LYS A N 1
ATOM 2112 C CA . LYS A 1 259 ? 15.470 6.411 -20.720 1.00 70.94 259 LYS A CA 1
ATOM 2113 C C . LYS A 1 259 ? 14.535 5.714 -19.724 1.00 70.94 259 LYS A C 1
ATOM 2115 O O . LYS A 1 259 ? 14.912 5.494 -18.576 1.00 70.94 259 LYS A O 1
ATOM 2120 N N . GLY A 1 260 ? 13.307 5.398 -20.144 1.00 79.81 260 GLY A N 1
ATOM 2121 C CA . GLY A 1 260 ? 12.343 4.665 -19.318 1.00 79.81 260 GLY A CA 1
ATOM 2122 C C . GLY A 1 260 ? 12.935 3.350 -18.801 1.00 79.81 260 GLY A C 1
ATOM 2123 O O . GLY A 1 260 ? 13.205 2.433 -19.578 1.00 79.81 260 GLY A O 1
ATOM 2124 N N . GLU A 1 261 ? 13.144 3.269 -17.490 1.00 91.75 261 GLU A N 1
ATOM 2125 C CA . GLU A 1 261 ? 13.820 2.151 -16.836 1.00 91.75 261 GLU A CA 1
ATOM 2126 C C . GLU A 1 261 ? 13.164 1.819 -15.494 1.00 91.75 261 GLU A C 1
ATOM 2128 O O . GLU A 1 261 ? 12.544 2.669 -14.846 1.00 91.75 261 GLU A O 1
ATOM 2133 N N . VAL A 1 262 ? 13.359 0.577 -15.060 1.00 95.25 262 VAL A N 1
ATOM 2134 C CA . VAL A 1 262 ? 13.191 0.175 -13.667 1.00 95.25 262 VAL A CA 1
ATOM 2135 C C . VAL A 1 262 ? 14.525 -0.324 -13.130 1.00 95.25 262 VAL A C 1
ATOM 2137 O O . VAL A 1 262 ? 15.240 -1.068 -13.804 1.00 95.25 262 VAL A O 1
ATOM 2140 N N . ARG A 1 263 ? 14.865 0.068 -11.902 1.00 96.12 263 ARG A N 1
ATOM 2141 C CA . ARG A 1 263 ? 16.063 -0.422 -11.209 1.00 96.12 263 ARG A CA 1
ATOM 2142 C C . ARG A 1 263 ? 15.692 -1.259 -10.001 1.00 96.12 263 ARG A C 1
ATOM 2144 O O . ARG A 1 263 ? 14.864 -0.831 -9.204 1.00 96.12 263 ARG A O 1
ATOM 2151 N N . LEU A 1 264 ? 16.336 -2.409 -9.830 1.00 97.62 264 LEU A N 1
ATOM 2152 C CA . LEU A 1 264 ? 16.296 -3.181 -8.591 1.00 97.62 264 LEU A CA 1
ATOM 2153 C C . LEU A 1 264 ? 17.581 -2.963 -7.805 1.00 97.62 264 LEU A C 1
ATOM 2155 O O . LEU A 1 264 ? 18.673 -3.352 -8.221 1.00 97.62 264 LEU A O 1
ATOM 2159 N N . ILE A 1 265 ? 17.422 -2.366 -6.632 1.00 97.81 265 ILE A N 1
ATOM 2160 C CA . ILE A 1 265 ? 18.502 -2.091 -5.692 1.00 97.81 265 ILE A CA 1
ATOM 2161 C C . ILE A 1 265 ? 18.357 -3.065 -4.526 1.00 97.81 265 ILE A C 1
ATOM 2163 O O . ILE A 1 265 ? 17.291 -3.153 -3.916 1.00 97.81 265 ILE A O 1
ATOM 2167 N N . GLY A 1 266 ? 19.415 -3.818 -4.219 1.00 97.31 266 GLY A N 1
ATOM 2168 C CA . GLY A 1 266 ? 19.423 -4.729 -3.073 1.00 97.31 266 GLY A CA 1
ATOM 2169 C C . GLY A 1 266 ? 19.236 -3.969 -1.760 1.00 97.31 266 GLY A C 1
ATOM 2170 O O . GLY A 1 266 ? 19.799 -2.886 -1.573 1.00 97.31 266 GLY A O 1
ATOM 2171 N N . ARG A 1 267 ? 18.442 -4.521 -0.841 1.00 96.12 267 ARG A N 1
ATOM 2172 C CA . ARG A 1 267 ? 18.179 -3.865 0.441 1.00 96.12 267 ARG A CA 1
ATOM 2173 C C . ARG A 1 267 ? 19.377 -3.945 1.374 1.00 96.12 267 ARG A C 1
ATOM 2175 O O . ARG A 1 267 ? 19.985 -4.992 1.573 1.00 96.12 267 ARG A O 1
ATOM 2182 N N . SER A 1 268 ? 19.674 -2.812 1.988 1.00 95.75 268 SER A N 1
ATOM 2183 C CA . SER A 1 268 ? 20.647 -2.655 3.063 1.00 95.75 268 SER A CA 1
ATOM 2184 C C . SER A 1 268 ? 20.177 -1.502 3.947 1.00 95.75 268 SER A C 1
ATOM 2186 O O . SER A 1 268 ? 19.394 -0.662 3.504 1.00 95.75 268 SER A O 1
ATOM 2188 N N . LYS A 1 269 ? 20.655 -1.413 5.195 1.00 94.31 269 LYS A N 1
ATOM 2189 C CA . LYS A 1 269 ? 20.307 -0.277 6.072 1.00 94.31 269 LYS A CA 1
ATOM 2190 C C . LYS A 1 269 ? 20.663 1.071 5.432 1.00 94.31 269 LYS A C 1
ATOM 2192 O O . LYS A 1 269 ? 19.952 2.053 5.630 1.00 94.31 269 LYS A O 1
ATOM 2197 N N . GLU A 1 270 ? 21.757 1.113 4.676 1.00 95.06 270 GLU A N 1
ATOM 2198 C CA . GLU A 1 270 ? 22.207 2.306 3.965 1.00 95.06 270 GLU A CA 1
ATOM 2199 C C . GLU A 1 270 ? 21.282 2.657 2.796 1.00 95.06 270 GLU A C 1
ATOM 2201 O O . GLU A 1 270 ? 20.805 3.792 2.725 1.00 95.06 270 GLU A O 1
ATOM 2206 N N . ASN A 1 271 ? 20.963 1.681 1.940 1.00 95.44 271 ASN A N 1
ATOM 2207 C CA . ASN A 1 271 ? 20.071 1.879 0.800 1.00 95.44 271 ASN A CA 1
ATOM 2208 C C . ASN A 1 271 ? 18.660 2.250 1.262 1.00 95.44 271 ASN A C 1
ATOM 2210 O O . ASN A 1 271 ? 18.087 3.206 0.749 1.00 95.44 271 ASN A O 1
ATOM 2214 N N . ASP A 1 272 ? 18.127 1.577 2.285 1.00 94.81 272 ASP A N 1
ATOM 2215 C CA . ASP A 1 272 ? 16.812 1.882 2.856 1.00 94.81 272 ASP A CA 1
ATOM 2216 C C . ASP A 1 272 ? 16.787 3.313 3.428 1.00 94.81 272 ASP A C 1
ATOM 2218 O O . ASP A 1 272 ? 15.847 4.072 3.180 1.00 94.81 272 ASP A O 1
ATOM 2222 N N . ARG A 1 273 ? 17.842 3.734 4.144 1.00 94.62 273 ARG A N 1
ATOM 2223 C CA . ARG A 1 273 ? 17.952 5.108 4.665 1.00 94.62 273 ARG A CA 1
ATOM 2224 C C . ARG A 1 273 ? 18.025 6.131 3.534 1.00 94.62 273 ARG A C 1
ATOM 2226 O O . ARG A 1 273 ? 17.380 7.177 3.605 1.00 94.62 273 ARG A O 1
ATOM 2233 N N . LEU A 1 274 ? 18.817 5.868 2.503 1.00 95.06 274 LEU A N 1
ATOM 2234 C CA . LEU A 1 274 ? 18.979 6.794 1.390 1.00 95.06 274 LEU A CA 1
ATOM 2235 C C . LEU A 1 274 ? 17.691 6.903 0.562 1.00 95.06 274 LEU A C 1
ATOM 2237 O O . LEU A 1 274 ? 17.254 8.016 0.279 1.00 95.06 274 LEU A O 1
ATOM 2241 N N . LEU A 1 275 ? 17.050 5.777 0.249 1.00 96.44 275 LEU A N 1
ATOM 2242 C CA . LEU A 1 275 ? 15.846 5.732 -0.576 1.00 96.44 275 LEU A CA 1
ATOM 2243 C C . LEU A 1 275 ? 14.594 6.211 0.164 1.00 96.44 275 LEU A C 1
ATOM 2245 O O . LEU A 1 275 ? 13.754 6.842 -0.467 1.00 96.44 275 LEU A O 1
ATOM 2249 N N . PHE A 1 276 ? 14.461 5.995 1.479 1.00 95.12 276 PHE A N 1
ATOM 2250 C CA . PHE A 1 276 ? 13.217 6.292 2.210 1.00 95.12 276 PHE A CA 1
ATOM 2251 C C . PHE A 1 276 ? 13.311 7.358 3.307 1.00 95.12 276 PHE A C 1
ATOM 2253 O O . PHE A 1 276 ? 12.269 7.791 3.793 1.00 95.12 276 PHE A O 1
ATOM 2260 N N . VAL A 1 277 ? 14.509 7.777 3.728 1.00 92.19 277 VAL A N 1
ATOM 2261 C CA . VAL A 1 277 ? 14.674 8.727 4.850 1.00 92.19 277 VAL A CA 1
ATOM 2262 C C . VAL A 1 277 ? 15.317 10.042 4.410 1.00 92.19 277 VAL A C 1
ATOM 2264 O O . VAL A 1 277 ? 14.915 11.106 4.879 1.00 92.19 277 VAL A O 1
ATOM 2267 N N . LYS A 1 278 ? 16.309 10.011 3.512 1.00 91.00 278 LYS A N 1
ATOM 2268 C CA . LYS A 1 278 ? 16.974 11.239 3.045 1.00 91.00 278 LYS A CA 1
ATOM 2269 C C . LYS A 1 278 ? 16.040 12.108 2.206 1.00 91.00 278 LYS A C 1
ATOM 2271 O O . LYS A 1 278 ? 15.455 11.625 1.239 1.00 91.00 278 LYS A O 1
ATOM 2276 N N . LYS A 1 279 ? 15.932 13.396 2.547 1.00 86.56 279 LYS A N 1
ATOM 2277 C CA . LYS A 1 279 ? 15.067 14.365 1.849 1.00 86.56 279 LYS A CA 1
ATOM 2278 C C . LYS A 1 279 ? 15.661 14.848 0.517 1.00 86.56 279 LYS A C 1
ATOM 2280 O O . LYS A 1 279 ? 14.912 15.103 -0.411 1.00 86.56 279 LYS A O 1
ATOM 2285 N N . ASP A 1 280 ? 16.985 14.894 0.414 1.00 87.25 280 ASP A N 1
ATOM 2286 C CA . ASP A 1 280 ? 17.798 15.371 -0.717 1.00 87.25 280 ASP A CA 1
ATOM 2287 C C . ASP A 1 280 ? 18.102 14.266 -1.752 1.00 87.25 280 ASP A C 1
ATOM 2289 O O . ASP A 1 280 ? 19.231 14.114 -2.227 1.00 87.25 280 ASP A O 1
ATOM 2293 N N . LEU A 1 281 ? 17.120 13.417 -2.056 1.00 94.25 281 LEU A N 1
ATOM 2294 C CA . LEU A 1 281 ? 17.312 12.313 -2.995 1.00 94.25 281 LEU A CA 1
ATOM 2295 C C . LEU A 1 281 ? 17.074 12.789 -4.434 1.00 94.25 281 LEU A C 1
ATOM 2297 O O . LEU A 1 281 ? 15.938 13.066 -4.802 1.00 94.25 281 LEU A O 1
ATOM 2301 N N . SER A 1 282 ? 18.143 12.867 -5.230 1.00 94.38 282 SER A N 1
ATOM 2302 C CA . SER A 1 282 ? 18.109 13.276 -6.641 1.00 94.38 282 SER A CA 1
ATOM 2303 C C . SER A 1 282 ? 18.091 12.077 -7.603 1.00 94.38 282 SER A C 1
ATOM 2305 O O . SER A 1 282 ? 18.424 10.955 -7.205 1.00 94.38 282 SER A O 1
ATOM 2307 N N . ILE A 1 283 ? 17.738 12.301 -8.874 1.00 93.56 283 ILE A N 1
ATOM 2308 C CA . ILE A 1 283 ? 17.731 11.253 -9.912 1.00 93.56 283 ILE A CA 1
ATOM 2309 C C . ILE A 1 283 ? 19.144 10.712 -10.141 1.00 93.56 283 ILE A C 1
ATOM 2311 O O . ILE A 1 283 ? 19.348 9.495 -10.171 1.00 93.56 283 ILE A O 1
ATOM 2315 N N . GLU A 1 284 ? 20.128 11.600 -10.262 1.00 92.81 284 GLU A N 1
ATOM 2316 C CA . GLU A 1 284 ? 21.528 11.237 -10.454 1.00 92.81 284 GLU A CA 1
ATOM 2317 C C . GLU A 1 284 ? 22.019 10.367 -9.290 1.00 92.81 284 GLU A C 1
ATOM 2319 O O . GLU A 1 284 ? 22.635 9.319 -9.498 1.00 92.81 284 GLU A O 1
ATOM 2324 N N . ARG A 1 285 ? 21.671 10.740 -8.051 1.00 93.75 285 ARG A N 1
ATOM 2325 C CA . ARG A 1 285 ? 22.030 9.967 -6.860 1.00 93.75 285 ARG A CA 1
ATOM 2326 C C . ARG A 1 285 ? 21.400 8.581 -6.865 1.00 93.75 285 ARG A C 1
ATOM 2328 O O . ARG A 1 285 ? 22.090 7.628 -6.523 1.00 93.75 285 ARG A O 1
ATOM 2335 N N . ILE A 1 286 ? 20.131 8.456 -7.257 1.00 94.75 286 ILE A N 1
ATOM 2336 C CA . ILE A 1 286 ? 19.459 7.155 -7.382 1.00 94.75 286 ILE A CA 1
ATOM 2337 C C . ILE A 1 286 ? 20.181 6.281 -8.411 1.00 94.75 286 ILE A C 1
ATOM 2339 O O . ILE A 1 286 ? 20.478 5.123 -8.127 1.00 94.75 286 ILE A O 1
ATOM 2343 N N . ARG A 1 287 ? 20.515 6.829 -9.585 1.00 92.75 287 ARG A N 1
ATOM 2344 C CA . ARG A 1 287 ? 21.232 6.092 -10.637 1.00 92.75 287 ARG A CA 1
ATOM 2345 C C . ARG A 1 287 ? 22.640 5.671 -10.196 1.00 92.75 287 ARG A C 1
ATOM 2347 O O . ARG A 1 287 ? 23.055 4.556 -10.508 1.00 92.75 287 ARG A O 1
ATOM 2354 N N . LYS A 1 288 ? 23.337 6.508 -9.416 1.00 92.81 288 LYS A N 1
ATOM 2355 C CA . LYS A 1 288 ? 24.666 6.222 -8.838 1.00 92.81 288 LYS A CA 1
ATOM 2356 C C . LYS A 1 288 ? 24.673 5.099 -7.795 1.00 92.81 288 LYS A C 1
ATOM 2358 O O . LYS A 1 288 ? 25.732 4.530 -7.555 1.00 92.81 288 LYS A O 1
ATOM 2363 N N . LEU A 1 289 ? 23.527 4.737 -7.208 1.00 92.75 289 LEU A N 1
ATOM 2364 C CA . LEU A 1 289 ? 23.431 3.544 -6.347 1.00 92.75 289 LEU A CA 1
ATOM 2365 C C . LEU A 1 289 ? 23.665 2.243 -7.128 1.00 92.75 289 LEU A C 1
ATOM 2367 O O . LEU A 1 289 ? 23.896 1.197 -6.524 1.00 92.75 289 LEU A O 1
ATOM 2371 N N . GLY A 1 290 ? 23.581 2.295 -8.460 1.00 90.38 290 GLY A N 1
ATOM 2372 C CA . GLY A 1 290 ? 23.698 1.131 -9.321 1.00 90.38 290 GLY A CA 1
ATOM 2373 C C . GLY A 1 290 ? 22.441 0.269 -9.261 1.00 90.38 290 GLY A C 1
ATOM 2374 O O . GLY A 1 290 ? 21.330 0.759 -9.479 1.00 90.38 290 GLY A O 1
ATOM 2375 N N . GLY A 1 291 ? 22.635 -1.019 -8.990 1.00 92.50 291 GLY A N 1
ATOM 2376 C CA . GLY A 1 291 ? 21.585 -2.030 -9.056 1.00 92.50 291 GLY A CA 1
ATOM 2377 C C . GLY A 1 291 ? 21.412 -2.625 -10.451 1.00 92.50 291 GLY A C 1
ATOM 2378 O O . GLY A 1 291 ? 22.080 -2.250 -11.415 1.00 92.50 291 GLY A O 1
ATOM 2379 N N . GLU A 1 292 ? 20.510 -3.593 -10.538 1.00 95.31 292 GLU A N 1
ATOM 2380 C CA . GLU A 1 292 ? 20.149 -4.219 -11.804 1.00 95.31 292 GLU A CA 1
ATOM 2381 C C . GLU A 1 292 ? 19.120 -3.352 -12.525 1.00 95.31 292 GLU A C 1
ATOM 2383 O O . GLU A 1 292 ? 18.163 -2.885 -11.909 1.00 95.31 292 GLU A O 1
ATOM 2388 N N . ILE A 1 293 ? 19.307 -3.142 -13.825 1.00 94.56 293 ILE A N 1
ATOM 2389 C CA . ILE A 1 293 ? 18.452 -2.275 -14.638 1.00 94.56 293 ILE A CA 1
ATOM 2390 C C . ILE A 1 293 ? 17.659 -3.142 -15.611 1.00 94.56 293 ILE A C 1
ATOM 2392 O O . ILE A 1 293 ? 18.217 -4.042 -16.241 1.00 94.56 293 ILE A O 1
ATOM 2396 N N . HIS A 1 294 ? 16.373 -2.844 -15.761 1.00 95.38 294 HIS A N 1
ATOM 2397 C CA . HIS A 1 294 ? 15.520 -3.428 -16.784 1.00 95.38 294 HIS A CA 1
ATOM 2398 C C . HIS A 1 294 ? 14.824 -2.318 -17.581 1.00 95.38 294 HIS A C 1
ATOM 2400 O O . HIS A 1 294 ? 14.387 -1.306 -17.031 1.00 95.38 294 HIS A O 1
ATOM 2406 N N . ASP A 1 295 ? 14.721 -2.514 -18.891 1.00 93.50 295 ASP A N 1
ATOM 2407 C CA . ASP A 1 295 ? 14.125 -1.558 -19.818 1.00 93.50 295 ASP A CA 1
ATOM 2408 C C . ASP A 1 295 ? 12.585 -1.537 -19.758 1.00 93.50 295 ASP A C 1
ATOM 2410 O O . ASP A 1 295 ? 11.942 -2.429 -19.192 1.00 93.50 295 ASP A O 1
ATOM 2414 N N . ARG A 1 296 ? 11.985 -0.531 -20.398 1.00 92.62 296 ARG A N 1
ATOM 2415 C CA . ARG A 1 296 ? 10.536 -0.434 -20.648 1.00 92.62 296 ARG A CA 1
ATOM 2416 C C . ARG A 1 296 ? 10.201 -0.452 -22.153 1.00 92.62 296 ARG A C 1
ATOM 2418 O O . ARG A 1 296 ? 9.280 0.231 -22.589 1.00 92.62 296 ARG A O 1
ATOM 2425 N N . LEU A 1 297 ? 10.965 -1.197 -22.960 1.00 92.00 297 LEU A N 1
ATOM 2426 C CA . LEU A 1 297 ? 10.806 -1.291 -24.423 1.00 92.00 297 LEU A CA 1
ATOM 2427 C C . LEU A 1 297 ? 9.712 -2.288 -24.827 1.00 92.00 297 LEU A C 1
ATOM 2429 O O . LEU A 1 297 ? 9.144 -2.979 -23.995 1.00 92.00 297 LEU A O 1
ATOM 2433 N N . PHE A 1 298 ? 9.451 -2.430 -26.125 1.00 91.38 298 PHE A N 1
ATOM 2434 C CA . PHE A 1 298 ? 8.466 -3.374 -26.667 1.00 91.38 298 PHE A CA 1
ATOM 2435 C C . PHE A 1 298 ? 8.470 -4.751 -25.965 1.00 91.38 298 PHE A C 1
ATOM 2437 O O . PHE A 1 298 ? 9.523 -5.378 -25.825 1.00 91.38 298 PHE A O 1
ATOM 2444 N N . MET A 1 299 ? 7.292 -5.211 -25.520 1.00 91.38 299 MET A N 1
ATOM 2445 C CA . MET A 1 299 ? 7.069 -6.486 -24.813 1.00 91.38 299 MET A CA 1
ATOM 2446 C C . MET A 1 299 ? 7.861 -6.672 -23.500 1.00 91.38 299 MET A C 1
ATOM 2448 O O . MET A 1 299 ? 8.120 -7.806 -23.076 1.00 91.38 299 MET A O 1
ATOM 2452 N N . TRP A 1 300 ? 8.233 -5.574 -22.830 1.00 94.44 300 TRP A N 1
ATOM 2453 C CA . TRP A 1 300 ? 9.007 -5.592 -21.583 1.00 94.44 300 TRP A CA 1
ATOM 2454 C C . TRP A 1 300 ? 8.337 -6.348 -20.437 1.00 94.44 300 TRP A C 1
ATOM 2456 O O . TRP A 1 300 ? 9.045 -6.879 -19.585 1.00 94.44 300 TRP A O 1
ATOM 2466 N N . GLN A 1 301 ? 7.003 -6.412 -20.387 1.00 96.00 301 GLN A N 1
ATOM 2467 C CA . GLN A 1 301 ? 6.254 -6.964 -19.253 1.00 96.00 301 GLN A CA 1
ATOM 2468 C C . GLN A 1 301 ? 6.637 -8.424 -18.985 1.00 96.00 301 GLN A C 1
ATOM 2470 O O . GLN A 1 301 ? 6.924 -8.792 -17.848 1.00 96.00 301 GLN A O 1
ATOM 2475 N N . SER A 1 302 ? 6.724 -9.237 -20.043 1.00 95.25 302 SER A N 1
ATOM 2476 C CA . SER A 1 302 ? 7.070 -10.661 -19.941 1.00 95.25 302 SER A CA 1
ATOM 2477 C C . SER A 1 302 ? 8.492 -10.893 -19.416 1.00 95.25 302 SER A C 1
ATOM 2479 O O . SER A 1 302 ? 8.719 -11.758 -18.569 1.00 95.25 302 SER A O 1
ATOM 2481 N N . SER A 1 303 ? 9.469 -10.105 -19.880 1.00 95.25 303 SER A N 1
ATOM 2482 C CA . SER A 1 303 ? 10.847 -10.221 -19.399 1.00 95.25 303 SER A CA 1
ATOM 2483 C C . SER A 1 303 ? 11.021 -9.617 -18.008 1.00 95.25 303 SER A C 1
ATOM 2485 O O . SER A 1 303 ? 11.796 -10.154 -17.218 1.00 95.25 303 SER A O 1
ATOM 2487 N N . CYS A 1 304 ? 10.276 -8.555 -17.690 1.00 96.81 304 CYS A N 1
ATOM 2488 C CA . CYS A 1 304 ? 10.314 -7.907 -16.385 1.00 96.81 304 CYS A CA 1
ATOM 2489 C C . CYS A 1 304 ? 9.720 -8.815 -15.308 1.00 96.81 304 CYS A C 1
ATOM 2491 O O . CYS A 1 304 ? 10.346 -8.986 -14.268 1.00 96.81 304 CYS A O 1
ATOM 2493 N N . GLU A 1 305 ? 8.584 -9.471 -15.571 1.00 97.56 305 GLU A N 1
ATOM 2494 C CA . GLU A 1 305 ? 8.011 -10.472 -14.660 1.00 97.56 305 GLU A CA 1
ATOM 2495 C C . GLU A 1 305 ? 9.010 -11.592 -14.379 1.00 97.56 305 GLU A C 1
ATOM 2497 O O . GLU A 1 305 ? 9.312 -11.870 -13.220 1.00 97.56 305 GLU A O 1
ATOM 2502 N N . LYS A 1 306 ? 9.595 -12.179 -15.430 1.00 96.44 306 LYS A N 1
ATOM 2503 C CA . LYS A 1 306 ? 10.595 -13.240 -15.280 1.00 96.44 306 LYS A CA 1
ATOM 2504 C C . LYS A 1 306 ? 11.797 -12.777 -14.454 1.00 96.44 306 LYS A C 1
ATOM 2506 O O . LYS A 1 306 ? 12.287 -13.530 -13.612 1.00 96.44 306 LYS A O 1
ATOM 2511 N N . TRP A 1 307 ? 12.280 -11.561 -14.698 1.00 96.75 307 TRP A N 1
ATOM 2512 C CA . TRP A 1 307 ? 13.382 -10.964 -13.949 1.00 96.75 307 TRP A CA 1
ATOM 2513 C C . TRP A 1 307 ? 13.017 -10.753 -12.474 1.00 96.75 307 TRP A C 1
ATOM 2515 O O . TRP A 1 307 ? 13.760 -11.199 -11.604 1.00 96.75 307 TRP A O 1
ATOM 2525 N N . LEU A 1 308 ? 11.847 -10.185 -12.172 1.00 97.69 308 LEU A N 1
ATOM 2526 C CA . LEU A 1 308 ? 11.344 -10.010 -10.804 1.00 97.69 308 LEU A CA 1
ATOM 2527 C C . LEU A 1 308 ? 11.186 -11.353 -10.076 1.00 97.69 308 LEU A C 1
ATOM 2529 O O . LEU A 1 308 ? 11.641 -11.505 -8.939 1.00 97.69 308 LEU A O 1
ATOM 2533 N N . LYS A 1 309 ? 10.635 -12.362 -10.757 1.00 96.12 309 LYS A N 1
ATOM 2534 C CA . LYS A 1 309 ? 10.457 -13.716 -10.222 1.00 96.12 309 LYS A CA 1
ATOM 2535 C C . LYS A 1 309 ? 11.785 -14.361 -9.830 1.00 96.12 309 LYS A C 1
ATOM 2537 O O . LYS A 1 309 ? 11.873 -14.973 -8.768 1.00 96.12 309 LYS A O 1
ATOM 2542 N N . GLN A 1 310 ? 12.840 -14.179 -10.628 1.00 95.88 310 GLN A N 1
ATOM 2543 C CA . GLN A 1 310 ? 14.195 -14.644 -10.292 1.00 95.88 310 GLN A CA 1
ATOM 2544 C C . GLN A 1 310 ? 14.759 -13.987 -9.022 1.00 95.88 310 GLN A C 1
ATOM 2546 O O . GLN A 1 310 ? 15.641 -14.554 -8.382 1.00 95.88 310 GLN A O 1
ATOM 2551 N N . LYS A 1 311 ? 14.244 -12.813 -8.639 1.00 96.19 311 LYS A N 1
ATOM 2552 C CA . LYS A 1 311 ? 14.596 -12.093 -7.404 1.00 96.19 311 LYS A CA 1
ATOM 2553 C C . LYS A 1 311 ? 13.660 -12.403 -6.233 1.00 96.19 311 LYS A C 1
ATOM 2555 O O . LYS A 1 311 ? 13.775 -11.787 -5.175 1.00 96.19 311 LYS A O 1
ATOM 2560 N N . GLY A 1 312 ? 12.735 -13.348 -6.408 1.00 95.69 312 GLY A N 1
ATOM 2561 C CA . GLY A 1 312 ? 11.725 -13.695 -5.409 1.00 95.69 312 GLY A CA 1
ATOM 2562 C C . GLY A 1 312 ? 10.609 -12.656 -5.270 1.00 95.69 312 GLY A C 1
ATOM 2563 O O . GLY A 1 312 ? 9.856 -12.708 -4.301 1.00 95.69 312 GLY A O 1
ATOM 2564 N N . ILE A 1 313 ? 10.488 -11.715 -6.213 1.00 96.56 313 ILE A N 1
ATOM 2565 C CA . ILE A 1 313 ? 9.361 -10.783 -6.289 1.00 96.56 313 ILE A CA 1
ATOM 2566 C C . ILE A 1 313 ? 8.314 -11.422 -7.197 1.00 96.56 313 ILE A C 1
ATOM 2568 O O . ILE A 1 313 ? 8.426 -11.396 -8.421 1.00 96.56 313 ILE A O 1
ATOM 2572 N N . ILE A 1 314 ? 7.319 -12.047 -6.576 1.00 95.75 314 ILE A N 1
ATOM 2573 C CA . ILE A 1 314 ? 6.235 -12.744 -7.270 1.00 95.75 314 ILE A CA 1
ATOM 2574 C C . ILE A 1 314 ? 4.951 -11.904 -7.269 1.00 95.75 314 ILE A C 1
ATOM 2576 O O . ILE A 1 314 ? 4.768 -11.099 -6.350 1.00 95.75 314 ILE A O 1
ATOM 2580 N N . PRO A 1 315 ? 4.059 -12.105 -8.254 1.00 96.44 315 PRO A N 1
ATOM 2581 C CA . PRO A 1 315 ? 2.750 -11.458 -8.280 1.00 96.44 315 PRO A CA 1
ATOM 2582 C C . PRO A 1 315 ? 1.882 -11.746 -7.043 1.00 96.44 315 PRO A C 1
ATOM 2584 O O . PRO A 1 315 ? 2.199 -12.601 -6.203 1.00 96.44 315 PRO A O 1
ATOM 2587 N N . ASN A 1 316 ? 0.766 -11.026 -6.948 1.00 94.81 316 ASN A N 1
ATOM 2588 C CA . ASN A 1 316 ? -0.266 -11.201 -5.932 1.00 94.81 316 ASN A CA 1
ATOM 2589 C C . ASN A 1 316 ? -0.809 -12.635 -5.946 1.00 94.81 316 ASN A C 1
ATOM 2591 O O . ASN A 1 316 ? -0.874 -13.295 -6.993 1.00 94.81 316 ASN A O 1
ATOM 2595 N N . ASP A 1 317 ? -1.222 -13.113 -4.775 1.00 90.69 317 ASP A N 1
ATOM 2596 C CA . ASP A 1 317 ? -1.779 -14.455 -4.633 1.00 90.69 317 ASP A CA 1
ATOM 2597 C C . ASP A 1 317 ? -3.062 -14.595 -5.471 1.00 90.69 317 ASP A C 1
ATOM 2599 O O . ASP A 1 317 ? -3.913 -13.709 -5.480 1.00 90.69 317 ASP A O 1
ATOM 2603 N N . GLY A 1 318 ? -3.186 -15.701 -6.212 1.00 92.25 318 GLY A N 1
ATOM 2604 C CA . GLY A 1 318 ? -4.333 -15.944 -7.097 1.00 92.25 318 GLY A CA 1
ATOM 2605 C C . GLY A 1 318 ? -4.307 -15.192 -8.434 1.00 92.25 318 GLY A C 1
ATOM 2606 O O . GLY A 1 318 ? -5.299 -15.220 -9.157 1.00 92.25 318 GLY A O 1
ATOM 2607 N N . THR A 1 319 ? -3.201 -14.533 -8.800 1.00 94.75 319 THR A N 1
ATOM 2608 C CA . THR A 1 319 ? -3.070 -13.919 -10.132 1.00 94.75 319 THR A CA 1
ATOM 2609 C C . THR A 1 319 ? -3.148 -14.992 -11.221 1.00 94.75 319 THR A C 1
ATOM 2611 O O . THR A 1 319 ? -2.294 -15.871 -11.278 1.00 94.75 319 THR A O 1
ATOM 2614 N N . GLU A 1 320 ? -4.139 -14.901 -12.110 1.00 95.81 320 GLU A N 1
ATOM 2615 C CA . GLU A 1 320 ? -4.263 -15.752 -13.311 1.00 95.81 320 GLU A CA 1
ATOM 2616 C C . GLU A 1 320 ? -4.049 -14.965 -14.612 1.00 95.81 320 GLU A C 1
ATOM 2618 O O . GLU A 1 320 ? -3.678 -15.525 -15.646 1.00 95.81 320 GLU A O 1
ATOM 2623 N N . TYR A 1 321 ? -4.274 -13.651 -14.563 1.00 96.75 321 TYR A N 1
ATOM 2624 C CA . TYR A 1 321 ? -4.091 -12.735 -15.680 1.00 96.75 321 TYR A CA 1
ATOM 2625 C C . TYR A 1 321 ? -3.497 -11.423 -15.182 1.00 96.75 321 TYR A C 1
ATOM 2627 O O . TYR A 1 321 ? -3.934 -10.893 -14.163 1.00 96.75 321 TYR A O 1
ATOM 2635 N N . PHE A 1 322 ? -2.529 -10.889 -15.921 1.00 96.81 322 PHE A N 1
ATOM 2636 C CA . PHE A 1 322 ? -1.959 -9.577 -15.652 1.00 96.81 322 PHE A CA 1
ATOM 2637 C C . PHE A 1 322 ? -2.873 -8.469 -16.171 1.00 96.81 322 PHE A C 1
ATOM 2639 O O . PHE A 1 322 ? -3.359 -8.519 -17.305 1.00 96.81 322 PHE A O 1
ATOM 2646 N N . GLN A 1 323 ? -3.069 -7.448 -15.340 1.00 93.38 323 GLN A N 1
ATOM 2647 C CA . GLN A 1 323 ? -3.767 -6.223 -15.727 1.00 93.38 323 GLN A CA 1
ATOM 2648 C C . GLN A 1 323 ? -2.987 -5.458 -16.811 1.00 93.38 323 GLN A C 1
ATOM 2650 O O . GLN A 1 323 ? -1.763 -5.564 -16.902 1.00 93.38 323 GLN A O 1
ATOM 2655 N N . GLY A 1 324 ? -3.702 -4.703 -17.652 1.00 87.56 324 GLY A N 1
ATOM 2656 C CA . GLY A 1 324 ? -3.101 -3.881 -18.716 1.00 87.56 324 GLY A CA 1
ATOM 2657 C C . GLY A 1 324 ? -2.565 -4.668 -19.917 1.00 87.56 324 GLY A C 1
ATOM 2658 O O . GLY A 1 324 ? -1.942 -4.098 -20.809 1.00 87.56 324 GLY A O 1
ATOM 2659 N N . MET A 1 325 ? -2.801 -5.982 -19.971 1.00 93.56 325 MET A N 1
ATOM 2660 C CA . MET A 1 325 ? -2.360 -6.850 -21.062 1.00 93.56 325 MET A CA 1
ATOM 2661 C C . MET A 1 325 ? -3.552 -7.520 -21.752 1.00 93.56 325 MET A C 1
ATOM 2663 O O . MET A 1 325 ? -4.584 -7.801 -21.143 1.00 93.56 325 MET A O 1
ATOM 2667 N N . SER A 1 326 ? -3.409 -7.828 -23.045 1.00 93.38 326 SER A N 1
ATOM 2668 C CA . SER A 1 326 ? -4.408 -8.647 -23.746 1.00 93.38 326 SER A CA 1
ATOM 2669 C C . SER A 1 326 ? -4.515 -10.035 -23.105 1.00 93.38 326 SER A C 1
ATOM 2671 O O . SER A 1 326 ? -3.523 -10.563 -22.607 1.00 93.38 326 SER A O 1
ATOM 2673 N N . LYS A 1 327 ? -5.683 -10.687 -23.186 1.00 91.88 327 LYS A N 1
ATOM 2674 C CA . LYS A 1 327 ? -5.888 -12.042 -22.628 1.00 91.88 327 LYS A CA 1
ATOM 2675 C C . LYS A 1 327 ? -4.852 -13.066 -23.109 1.00 91.88 327 LYS A C 1
ATOM 2677 O O . LYS A 1 327 ? -4.530 -14.000 -22.382 1.00 91.88 327 LYS A O 1
ATOM 2682 N N . TYR A 1 328 ? -4.345 -12.895 -24.328 1.00 93.31 328 TYR A N 1
ATOM 2683 C CA . TYR A 1 328 ? -3.356 -13.788 -24.922 1.00 93.31 328 TYR A CA 1
ATOM 2684 C C . TYR A 1 328 ? -1.980 -13.677 -24.254 1.00 93.31 328 TYR A C 1
ATOM 2686 O O . TYR A 1 328 ? -1.406 -14.697 -23.873 1.00 93.31 328 TYR A O 1
ATOM 2694 N N . TYR A 1 329 ? -1.463 -12.455 -24.092 1.00 94.75 329 TYR A N 1
ATOM 2695 C CA . TYR A 1 329 ? -0.144 -12.215 -23.490 1.00 94.75 329 TYR A CA 1
ATOM 2696 C C . TYR A 1 329 ? -0.187 -12.132 -21.963 1.00 94.75 329 TYR A C 1
ATOM 2698 O O . TYR A 1 329 ? 0.788 -12.475 -21.305 1.00 94.75 329 TYR A O 1
ATOM 2706 N N . GLY A 1 330 ? -1.313 -11.689 -21.406 1.00 96.06 330 GLY A N 1
ATOM 2707 C CA . GLY A 1 330 ? -1.502 -11.468 -19.978 1.00 96.06 330 GLY A CA 1
ATOM 2708 C C . GLY A 1 330 ? -1.806 -12.731 -19.183 1.00 96.06 330 GLY A C 1
ATOM 2709 O O . GLY A 1 330 ? -1.781 -12.665 -17.962 1.00 96.06 330 GLY A O 1
ATOM 2710 N N . LYS A 1 331 ? -2.092 -13.874 -19.824 1.00 96.69 331 LYS A N 1
ATOM 2711 C CA . LYS A 1 331 ? -2.300 -15.135 -19.101 1.00 96.69 331 LYS A CA 1
ATOM 2712 C C . LYS A 1 331 ? -1.035 -15.492 -18.318 1.00 96.69 331 LYS A C 1
ATOM 2714 O O . LYS A 1 331 ? 0.041 -15.627 -18.904 1.00 96.69 331 LYS A O 1
ATOM 2719 N N . TYR A 1 332 ? -1.191 -15.664 -17.013 1.00 97.06 332 TYR A N 1
ATOM 2720 C CA . TYR A 1 332 ? -0.110 -15.944 -16.085 1.00 97.06 332 TYR A CA 1
ATOM 2721 C C . TYR A 1 332 ? -0.254 -17.346 -15.499 1.00 97.06 332 TYR A C 1
ATOM 2723 O O . TYR A 1 332 ? -1.349 -17.805 -15.180 1.00 97.06 332 TYR A O 1
ATOM 2731 N N . ASP A 1 333 ? 0.878 -18.022 -15.349 1.00 95.06 333 ASP A N 1
ATOM 2732 C CA . ASP A 1 333 ? 0.972 -19.304 -14.670 1.00 95.06 333 ASP A CA 1
ATOM 2733 C C . ASP A 1 333 ? 2.034 -19.217 -13.571 1.00 95.06 333 ASP A C 1
ATOM 2735 O O . ASP A 1 333 ? 3.181 -18.847 -13.823 1.00 95.06 333 ASP A O 1
ATOM 2739 N N . ALA A 1 334 ? 1.687 -19.589 -12.337 1.00 92.75 334 ALA A N 1
ATOM 2740 C CA . ALA A 1 334 ? 2.591 -19.436 -11.195 1.00 92.75 334 ALA A CA 1
ATOM 2741 C C . ALA A 1 334 ? 3.923 -20.189 -11.372 1.00 92.75 334 ALA A C 1
ATOM 2743 O O . ALA A 1 334 ? 4.956 -19.760 -10.849 1.00 92.75 334 ALA A O 1
ATOM 2744 N N . LYS A 1 335 ? 3.945 -21.277 -12.152 1.00 91.88 335 LYS A N 1
ATOM 2745 C CA . LYS A 1 335 ? 5.163 -22.038 -12.450 1.00 91.88 335 LYS A CA 1
ATOM 2746 C C . LYS A 1 335 ? 5.938 -21.424 -13.618 1.00 91.88 335 LYS A C 1
ATOM 2748 O O . LYS A 1 335 ? 7.130 -21.152 -13.481 1.00 91.88 335 LYS A O 1
ATOM 2753 N N . ASN A 1 336 ? 5.270 -21.143 -14.728 1.00 92.56 336 ASN A N 1
ATOM 2754 C CA . ASN A 1 336 ? 5.893 -20.774 -15.999 1.00 92.56 336 ASN A CA 1
ATOM 2755 C C . ASN A 1 336 ? 6.051 -19.259 -16.219 1.00 92.56 336 ASN A C 1
ATOM 2757 O O . ASN A 1 336 ? 6.850 -18.866 -17.066 1.00 92.56 336 ASN A O 1
ATOM 2761 N N . GLY A 1 337 ? 5.376 -18.426 -15.426 1.00 95.56 337 GLY A N 1
ATOM 2762 C CA . GLY A 1 337 ? 5.370 -16.967 -15.554 1.00 95.56 337 GLY A CA 1
ATOM 2763 C C . GLY A 1 337 ? 4.392 -16.473 -16.619 1.00 95.56 337 GLY A C 1
ATOM 2764 O O . GLY A 1 337 ? 3.435 -17.166 -16.978 1.00 95.56 337 GLY A O 1
ATOM 2765 N N . LEU A 1 338 ? 4.639 -15.265 -17.128 1.00 96.38 338 LEU A N 1
ATOM 2766 C CA . LEU A 1 338 ? 3.918 -14.734 -18.285 1.00 96.38 338 LEU A CA 1
ATOM 2767 C C . LEU A 1 338 ? 4.271 -15.484 -19.572 1.00 96.38 338 LEU A C 1
ATOM 2769 O O . LEU A 1 338 ? 5.371 -16.022 -19.746 1.00 96.38 338 LEU A O 1
ATOM 2773 N N . ARG A 1 339 ? 3.336 -15.463 -20.527 1.00 94.12 339 ARG A N 1
ATOM 2774 C CA . ARG A 1 339 ? 3.577 -15.998 -21.866 1.00 94.12 339 ARG A CA 1
ATOM 2775 C C . ARG A 1 339 ? 4.779 -15.294 -22.508 1.00 94.12 339 ARG A C 1
ATOM 2777 O O . ARG A 1 339 ? 4.882 -14.069 -22.509 1.00 94.12 339 ARG A O 1
ATOM 2784 N N . LYS A 1 340 ? 5.672 -16.084 -23.108 1.00 92.31 340 LYS A N 1
ATOM 2785 C CA . LYS A 1 340 ? 6.773 -15.546 -23.914 1.00 92.31 340 LYS A CA 1
ATOM 2786 C C . LYS A 1 340 ? 6.225 -14.907 -25.200 1.00 92.31 340 LYS A C 1
ATOM 2788 O O . LYS A 1 340 ? 5.340 -15.508 -25.812 1.00 92.31 340 LYS A O 1
ATOM 2793 N N . PRO A 1 341 ? 6.771 -13.759 -25.639 1.00 93.19 341 PRO A N 1
ATOM 2794 C CA . PRO A 1 341 ? 6.437 -13.178 -26.937 1.00 93.19 341 PRO A CA 1
ATOM 2795 C C . PRO A 1 341 ? 6.692 -14.162 -28.082 1.00 93.19 341 PRO A C 1
ATOM 2797 O O . PRO A 1 341 ? 7.482 -15.097 -27.937 1.00 93.19 341 PRO A O 1
ATOM 2800 N N . GLU A 1 342 ? 6.062 -13.960 -29.233 1.00 94.94 342 GLU A N 1
ATOM 2801 C CA . GLU A 1 342 ? 6.278 -14.811 -30.404 1.00 94.94 342 GLU A CA 1
ATOM 2802 C C . GLU A 1 342 ? 7.712 -14.643 -30.957 1.00 94.94 342 GLU A C 1
ATOM 2804 O O . GLU A 1 342 ? 8.343 -13.604 -30.742 1.00 94.94 342 GLU A O 1
ATOM 2809 N N . PRO A 1 343 ? 8.279 -15.619 -31.695 1.00 95.81 343 PRO A N 1
ATOM 2810 C CA . PRO A 1 343 ? 9.684 -15.569 -32.121 1.00 95.81 343 PRO A CA 1
ATOM 2811 C C . PRO A 1 343 ? 10.082 -14.303 -32.897 1.00 95.81 343 PRO A C 1
ATOM 2813 O O . PRO A 1 343 ? 11.212 -13.831 -32.781 1.00 95.81 343 PRO A O 1
ATOM 2816 N N . LYS A 1 344 ? 9.159 -13.732 -33.682 1.00 95.88 344 LYS A N 1
ATOM 2817 C CA . LYS A 1 344 ? 9.378 -12.462 -34.391 1.00 95.88 344 LYS A CA 1
ATOM 2818 C C . LYS A 1 344 ? 9.513 -11.286 -33.414 1.00 95.88 344 LYS A C 1
ATOM 2820 O O . LYS A 1 344 ? 10.415 -10.471 -33.568 1.00 95.88 344 LYS A O 1
ATOM 2825 N N . GLU A 1 345 ? 8.657 -11.245 -32.399 1.00 94.75 345 GLU A N 1
ATOM 2826 C CA . GLU A 1 345 ? 8.622 -10.203 -31.368 1.00 94.75 345 GLU A CA 1
ATOM 2827 C C . GLU A 1 345 ? 9.851 -10.274 -30.461 1.00 94.75 345 GLU A C 1
ATOM 2829 O O . GLU A 1 345 ? 10.409 -9.247 -30.086 1.00 94.75 345 GLU A O 1
ATOM 2834 N N . GLN A 1 346 ? 10.320 -11.489 -30.157 1.00 94.44 346 GLN A N 1
ATOM 2835 C CA . GLN A 1 346 ? 11.570 -11.696 -29.424 1.00 94.44 346 GLN A CA 1
ATOM 2836 C C . GLN A 1 346 ? 12.764 -11.103 -30.186 1.00 94.44 346 GLN A C 1
ATOM 2838 O O . GLN A 1 346 ? 13.536 -10.346 -29.604 1.00 94.44 346 GLN A O 1
ATOM 2843 N N . LYS A 1 347 ? 12.880 -11.371 -31.497 1.00 95.12 347 LYS A N 1
ATOM 2844 C CA . LYS A 1 347 ? 13.951 -10.805 -32.340 1.00 95.12 347 LYS A CA 1
ATOM 2845 C C . LYS A 1 347 ? 13.905 -9.278 -32.393 1.00 95.12 347 LYS A C 1
ATOM 2847 O O . LYS A 1 347 ? 14.942 -8.627 -32.299 1.00 95.12 347 LYS A O 1
ATOM 2852 N N . GLU A 1 348 ? 12.713 -8.707 -32.542 1.00 95.88 348 GLU A N 1
ATOM 2853 C CA . GLU A 1 348 ? 12.525 -7.254 -32.538 1.00 95.88 348 GLU A CA 1
ATOM 2854 C C . GLU A 1 348 ? 12.944 -6.642 -31.197 1.00 95.88 348 GLU A C 1
ATOM 2856 O O . GLU A 1 348 ? 13.744 -5.704 -31.159 1.00 95.88 348 GLU A O 1
ATOM 2861 N N . ARG A 1 349 ? 12.493 -7.233 -30.085 1.00 93.56 349 ARG A N 1
ATOM 2862 C CA . ARG A 1 349 ? 12.889 -6.818 -28.739 1.00 93.56 349 ARG A CA 1
ATOM 2863 C C . ARG A 1 349 ? 14.401 -6.901 -28.536 1.00 93.56 349 ARG A C 1
ATOM 2865 O O . ARG A 1 349 ? 14.982 -5.964 -28.003 1.00 93.56 349 ARG A O 1
ATOM 2872 N N . GLU A 1 350 ? 15.059 -7.971 -28.978 1.00 94.62 350 GLU A N 1
ATOM 2873 C CA . GLU A 1 350 ? 16.518 -8.116 -28.872 1.00 94.62 350 GLU A CA 1
ATOM 2874 C C . GLU A 1 350 ? 17.280 -6.987 -29.579 1.00 94.62 350 GLU A C 1
ATOM 2876 O O . GLU A 1 350 ? 18.282 -6.494 -29.055 1.00 94.62 350 GLU A O 1
ATOM 2881 N N . ILE A 1 351 ? 16.810 -6.553 -30.753 1.00 95.19 351 ILE A N 1
ATOM 2882 C CA . ILE A 1 351 ? 17.396 -5.418 -31.480 1.00 95.19 351 ILE A CA 1
ATOM 2883 C C . ILE A 1 351 ? 17.225 -4.127 -30.672 1.00 95.19 351 ILE A C 1
ATOM 2885 O O . ILE A 1 351 ? 18.196 -3.388 -30.482 1.00 95.19 351 ILE A O 1
ATOM 2889 N N . LEU A 1 352 ? 16.014 -3.872 -30.166 1.00 93.81 352 LEU A N 1
ATOM 2890 C CA . LEU A 1 352 ? 15.706 -2.675 -29.380 1.00 93.81 352 LEU A CA 1
ATOM 2891 C C . LEU A 1 352 ? 16.513 -2.622 -28.078 1.00 93.81 352 LEU A C 1
ATOM 2893 O O . LEU A 1 352 ? 17.098 -1.588 -27.765 1.00 93.81 352 LEU A O 1
ATOM 2897 N N . VAL A 1 353 ? 16.617 -3.741 -27.359 1.00 92.50 353 VAL A N 1
ATOM 2898 C CA . VAL A 1 353 ? 17.396 -3.842 -26.116 1.00 92.50 353 VAL A CA 1
ATOM 2899 C C . VAL A 1 353 ? 18.877 -3.583 -26.380 1.00 92.50 353 VAL A C 1
ATOM 2901 O O . VAL A 1 353 ? 19.491 -2.805 -25.655 1.00 92.50 353 VAL A O 1
ATOM 2904 N N . LYS A 1 354 ? 19.459 -4.159 -27.442 1.00 93.00 354 LYS A N 1
ATOM 2905 C CA . LYS A 1 354 ? 20.865 -3.901 -27.810 1.00 93.00 354 LYS A CA 1
ATOM 2906 C C . LYS A 1 354 ? 21.120 -2.430 -28.123 1.00 93.00 354 LYS A C 1
ATOM 2908 O O . LYS A 1 354 ? 22.189 -1.918 -27.797 1.00 93.00 354 LYS A O 1
ATOM 2913 N N . LYS A 1 355 ? 20.170 -1.755 -28.777 1.00 92.31 355 LYS A N 1
ATOM 2914 C CA . LYS A 1 355 ? 20.263 -0.317 -29.050 1.00 92.31 355 LYS A CA 1
ATOM 2915 C C . LYS A 1 355 ? 20.204 0.486 -27.748 1.00 92.31 355 LYS A C 1
ATOM 2917 O O . LYS A 1 355 ? 21.111 1.265 -27.483 1.00 92.31 355 LYS A O 1
ATOM 2922 N N . TRP A 1 356 ? 19.207 0.219 -26.911 1.00 91.25 356 TRP A N 1
ATOM 2923 C CA . TRP A 1 356 ? 19.021 0.890 -25.626 1.00 91.25 356 TRP A CA 1
ATOM 2924 C C . TRP A 1 356 ? 20.220 0.710 -24.682 1.00 91.25 356 TRP A C 1
ATOM 2926 O O . TRP A 1 356 ? 20.685 1.669 -24.081 1.00 91.25 356 TRP A O 1
ATOM 2936 N N . GLN A 1 357 ? 20.807 -0.489 -24.613 1.00 89.25 357 GLN A N 1
ATOM 2937 C CA . GLN A 1 357 ? 22.009 -0.739 -23.806 1.00 89.25 357 GLN A CA 1
ATOM 2938 C C . GLN A 1 357 ? 23.200 0.134 -24.228 1.00 89.25 357 GLN A C 1
ATOM 2940 O O . GLN A 1 357 ? 23.950 0.593 -23.369 1.00 89.25 357 GLN A O 1
ATOM 2945 N N . LYS A 1 358 ? 23.364 0.405 -25.530 1.00 88.19 358 LYS A N 1
ATOM 2946 C CA . LYS A 1 358 ? 24.406 1.322 -26.025 1.00 88.19 358 LYS A CA 1
ATOM 2947 C C . LYS A 1 358 ? 24.132 2.772 -25.622 1.00 88.19 358 LYS A C 1
ATOM 2949 O O . LYS A 1 358 ? 25.066 3.492 -25.305 1.00 88.19 358 LYS A O 1
ATOM 2954 N N . GLU A 1 359 ? 22.867 3.187 -25.609 1.00 85.06 359 GLU A N 1
ATOM 2955 C CA . GLU A 1 359 ? 22.436 4.535 -25.196 1.00 85.06 359 GLU A CA 1
ATOM 2956 C C . GLU A 1 359 ? 22.499 4.754 -23.673 1.00 85.06 359 GLU A C 1
ATOM 2958 O O . GLU A 1 359 ? 22.512 5.893 -23.206 1.00 85.06 359 GLU A O 1
ATOM 2963 N N . MET A 1 360 ? 22.517 3.668 -22.894 1.00 77.56 360 MET A N 1
ATOM 2964 C CA . MET A 1 360 ? 22.670 3.690 -21.436 1.00 77.56 360 MET A CA 1
ATOM 2965 C C . MET A 1 360 ? 24.129 3.620 -20.972 1.00 77.56 360 MET A C 1
ATOM 2967 O O . MET A 1 360 ? 24.422 4.060 -19.862 1.00 77.56 360 MET A O 1
ATOM 2971 N N . GLY A 1 361 ? 25.015 3.020 -21.776 1.00 66.00 361 GLY A N 1
ATOM 2972 C CA . GLY A 1 361 ? 26.453 2.912 -21.496 1.00 66.00 361 GLY A CA 1
ATOM 2973 C C . GLY A 1 361 ? 27.284 4.127 -21.930 1.00 66.00 361 GLY A C 1
ATOM 2974 O O . GLY A 1 361 ? 28.440 4.229 -21.525 1.00 66.00 361 GLY A O 1
ATOM 2975 N N . ASN A 1 362 ? 26.689 5.019 -22.726 1.00 45.62 362 ASN A N 1
ATOM 2976 C CA . ASN A 1 362 ? 27.166 6.374 -23.020 1.00 45.62 362 ASN A CA 1
ATOM 2977 C C . ASN A 1 362 ? 26.415 7.384 -22.144 1.00 45.62 362 ASN A C 1
ATOM 2979 O O . ASN A 1 362 ? 27.030 8.417 -21.808 1.00 45.62 362 ASN A O 1
#

Radius of gyration: 26.88 Å; chains: 1; bounding box: 71×44×80 Å